Protein AF-A0A950J0E1-F1 (afdb_monomer_lite)

Sequence (352 aa):
MKRAMFCVAAITLMFVVIVTTTNSSTRGPRMWHGCQIGIPERDFYDTDITNAPVERNSRVRIASVVAAMNAQDRLRAPNSVLPSQGFGDDRGLYPINIATSATPYVTVLPSVSWHRRVPSPAPYSGAFYIERGTDAHYFVVQAKTAPACQDFEYYQAAPVARAETPQLTAYAGQVLNTKTLDRVAHDGSPTVVGVNYLPSAITAEELDSASAGVPIRHVLNYVSQSYDMCACFVYPAVPAVVDEYNKGAARNTYALSPHDRQLPQGARLRLHAGYTDRTASVACRVVLDALKHYGMFFRDNGSAYDDSNVINTLNYPNSTRSSSADLRCLHNLRFTDFDVVKFAGPIEAPPS

Radius of gyration: 24.52 Å; chains: 1; bounding box: 119×43×51 Å

Foldseek 3Di:
DDDDDDDDDDDDDDDDPPPPPPPPPPDDFDADPLERQDDPPPDLFQAFCLPFAFDPQQVLQLVLLQVLADPVQCVQQRQALDGSCFCDDVPVAPAAAEAEPPFDWAFEAEPDPVQDDADDTDGDDPPADFDDDQQRKHWYWYCHDGHFIKIKIFGRKDWDPPDPDTYIYGNAMDIAGSHHLPQDLDGGHPKQLSGDQPSAAAEPVNLVVLLVVDADRTAFEAAGAPQFAALKAFPSGHQNHSVNVCVVVVPNPNNPDPNSRHAHAFWFKAFAPPDDDPPARSSQVRVNVCSNTRNYGHIYYDHSPDNHSDRHHHDHPPDPDPPRVNNVCSSVDGSVRIGGGDTPDDIDHHDD

Structure (mmCIF, N/CA/C/O backbone):
data_AF-A0A950J0E1-F1
#
_entry.id   AF-A0A950J0E1-F1
#
loop_
_atom_site.group_PDB
_atom_site.id
_atom_site.type_symbol
_atom_site.label_atom_id
_atom_site.label_alt_id
_atom_site.label_comp_id
_atom_site.label_asym_id
_atom_site.label_entity_id
_atom_site.label_seq_id
_atom_site.pdbx_PDB_ins_code
_atom_site.Cartn_x
_atom_site.Cartn_y
_atom_site.Cartn_z
_atom_site.occupancy
_atom_site.B_iso_or_equiv
_atom_site.auth_seq_id
_atom_site.auth_comp_id
_atom_site.auth_asym_id
_atom_site.auth_atom_id
_atom_site.pdbx_PDB_model_num
ATOM 1 N N . MET A 1 1 ? -92.542 -15.719 16.671 1.00 41.12 1 MET A N 1
ATOM 2 C CA . MET A 1 1 ? -91.338 -15.930 15.837 1.00 41.12 1 MET A CA 1
ATOM 3 C C . MET A 1 1 ? -90.918 -14.596 15.224 1.00 41.12 1 MET A C 1
ATOM 5 O O . MET A 1 1 ? -91.563 -14.144 14.291 1.00 41.12 1 MET A O 1
ATOM 9 N N . LYS A 1 2 ? -89.903 -13.922 15.775 1.00 37.81 2 LYS A N 1
ATOM 10 C CA . LYS A 1 2 ? -89.277 -12.727 15.179 1.00 37.81 2 LYS A CA 1
ATOM 11 C C . LYS A 1 2 ? -87.772 -12.991 15.149 1.00 37.81 2 LYS A C 1
ATOM 13 O O . LYS A 1 2 ? -87.180 -13.177 16.206 1.00 37.81 2 LYS A O 1
ATOM 18 N N . ARG A 1 3 ? -87.187 -13.111 13.955 1.00 45.97 3 ARG A N 1
ATOM 19 C CA . ARG A 1 3 ? -85.740 -13.287 13.767 1.00 45.97 3 ARG A CA 1
ATOM 20 C C . ARG A 1 3 ? -85.119 -11.913 13.532 1.00 45.97 3 ARG A C 1
ATOM 22 O O . ARG A 1 3 ? -85.521 -11.217 12.607 1.00 45.97 3 ARG A O 1
ATOM 29 N N . ALA A 1 4 ? -84.178 -11.538 14.392 1.00 44.97 4 ALA A N 1
ATOM 30 C CA . ALA A 1 4 ? -83.311 -10.385 14.202 1.00 44.97 4 ALA A CA 1
ATOM 31 C C . ALA A 1 4 ? -82.208 -10.752 13.198 1.00 44.97 4 ALA A C 1
ATOM 33 O O . ALA A 1 4 ? -81.582 -11.805 13.316 1.00 44.97 4 ALA A O 1
ATOM 34 N N . MET A 1 5 ? -82.013 -9.898 12.199 1.00 53.56 5 MET A N 1
ATOM 35 C CA . MET A 1 5 ? -81.023 -10.047 11.138 1.00 53.56 5 MET A CA 1
ATOM 36 C C . MET A 1 5 ? -79.815 -9.179 11.506 1.00 53.56 5 MET A C 1
ATOM 38 O O . MET A 1 5 ? -79.921 -7.957 11.539 1.00 53.56 5 MET A O 1
ATOM 42 N N . PHE A 1 6 ? -78.692 -9.812 11.847 1.00 46.50 6 PHE A N 1
ATOM 43 C CA . PHE A 1 6 ? -77.413 -9.136 12.071 1.00 46.50 6 PHE A CA 1
ATOM 44 C C . PHE A 1 6 ? -76.676 -9.004 10.731 1.00 46.50 6 PHE A C 1
ATOM 46 O O . PHE A 1 6 ? -76.316 -10.010 10.124 1.00 46.50 6 PHE A O 1
ATOM 53 N N . CYS A 1 7 ? -76.439 -7.770 10.282 1.00 47.75 7 CYS A N 1
ATOM 54 C CA . CYS A 1 7 ? -75.479 -7.468 9.220 1.00 47.75 7 CYS A CA 1
ATOM 55 C C . CYS A 1 7 ? -74.076 -7.372 9.829 1.00 47.75 7 CYS A C 1
ATOM 57 O O . CYS A 1 7 ? -73.820 -6.496 10.653 1.00 47.75 7 CYS A O 1
ATOM 59 N N . VAL A 1 8 ? -73.164 -8.248 9.408 1.00 46.91 8 VAL A N 1
ATOM 60 C CA . VAL A 1 8 ? -71.728 -8.138 9.695 1.00 46.91 8 VAL A CA 1
ATOM 61 C C . VAL A 1 8 ? -71.069 -7.476 8.489 1.00 46.91 8 VAL A C 1
ATOM 63 O O . VAL A 1 8 ? -71.043 -8.049 7.402 1.00 46.91 8 VAL A O 1
ATOM 66 N N . ALA A 1 9 ? -70.562 -6.257 8.666 1.00 48.84 9 ALA A N 1
ATOM 67 C CA . ALA A 1 9 ? -69.741 -5.584 7.668 1.00 48.84 9 ALA A CA 1
ATOM 68 C C . ALA A 1 9 ? -68.312 -6.147 7.730 1.00 48.84 9 ALA A C 1
ATOM 70 O O . ALA A 1 9 ? -67.637 -6.035 8.753 1.00 48.84 9 ALA A O 1
ATOM 71 N N . ALA A 1 10 ? -67.858 -6.770 6.643 1.00 48.97 10 ALA A N 1
ATOM 72 C CA . ALA A 1 10 ? -66.484 -7.233 6.498 1.00 48.97 10 ALA A CA 1
ATOM 73 C C . ALA A 1 10 ? -65.577 -6.045 6.138 1.00 48.97 10 ALA A C 1
ATOM 75 O O . ALA A 1 10 ? -65.695 -5.472 5.057 1.00 48.97 10 ALA A O 1
ATOM 76 N N . ILE A 1 11 ? -64.674 -5.671 7.046 1.00 52.50 11 ILE A N 1
ATOM 77 C CA . ILE A 1 11 ? -63.614 -4.691 6.785 1.00 52.50 11 ILE A CA 1
ATOM 78 C C . ILE A 1 11 ? -62.424 -5.450 6.194 1.00 52.50 11 ILE A C 1
ATOM 80 O O . ILE A 1 11 ? -61.760 -6.221 6.886 1.00 52.50 11 ILE A O 1
ATOM 84 N N . THR A 1 12 ? -62.163 -5.258 4.903 1.00 53.25 12 THR A N 1
ATOM 85 C CA . THR A 1 12 ? -60.988 -5.813 4.222 1.00 53.25 12 THR A CA 1
ATOM 86 C C . THR A 1 12 ? -59.789 -4.896 4.467 1.00 53.25 12 THR A C 1
ATOM 88 O O . THR A 1 12 ? -59.727 -3.787 3.941 1.00 53.25 12 THR A O 1
ATOM 91 N N . LEU A 1 13 ? -58.838 -5.342 5.290 1.00 50.06 13 LEU A N 1
ATOM 92 C CA . LEU A 1 13 ? -57.589 -4.628 5.557 1.00 50.06 13 LEU A CA 1
ATOM 93 C C . LEU A 1 13 ? -56.613 -4.870 4.388 1.00 50.06 13 LEU A C 1
ATOM 95 O O . LEU A 1 13 ? -56.068 -5.964 4.248 1.00 50.06 13 LEU A O 1
ATOM 99 N N . MET A 1 14 ? -56.404 -3.872 3.523 1.00 50.34 14 MET A N 1
ATOM 100 C CA . MET A 1 14 ? -55.350 -3.917 2.501 1.00 50.34 14 MET A CA 1
ATOM 101 C C . MET A 1 14 ? -53.988 -3.666 3.159 1.00 50.34 14 MET A C 1
ATOM 103 O O . MET A 1 14 ? -53.680 -2.545 3.561 1.00 50.34 14 MET A O 1
ATOM 107 N N . PHE A 1 15 ? -53.153 -4.701 3.241 1.00 49.38 15 PHE A N 1
ATOM 108 C CA . PHE A 1 15 ? -51.730 -4.541 3.531 1.00 49.38 15 PHE A CA 1
ATOM 109 C C . PHE A 1 15 ? -51.019 -4.028 2.274 1.00 49.38 15 PHE A C 1
ATOM 111 O O . PHE A 1 15 ? -50.851 -4.761 1.301 1.00 49.38 15 PHE A O 1
ATOM 118 N N . VAL A 1 16 ? -50.588 -2.766 2.292 1.00 55.97 16 VAL A N 1
ATOM 119 C CA . VAL A 1 16 ? -49.654 -2.232 1.294 1.00 55.97 16 VAL A CA 1
ATOM 120 C C . VAL A 1 16 ? -48.262 -2.753 1.646 1.00 55.97 16 VAL A C 1
ATOM 122 O O . VAL A 1 16 ? -47.605 -2.247 2.553 1.00 55.97 16 VAL A O 1
ATOM 125 N N . VAL A 1 17 ? -47.819 -3.798 0.949 1.00 54.31 17 VAL A N 1
ATOM 126 C CA . VAL A 1 17 ? -46.432 -4.266 1.016 1.00 54.31 17 VAL A CA 1
ATOM 127 C C . VAL A 1 17 ? -45.589 -3.298 0.192 1.00 54.31 17 VAL A C 1
ATOM 129 O O . VAL A 1 17 ? -45.552 -3.371 -1.034 1.00 54.31 17 VAL A O 1
ATOM 132 N N . ILE A 1 18 ? -44.930 -2.358 0.868 1.00 54.84 18 ILE A N 1
ATOM 133 C CA . ILE A 1 18 ? -43.891 -1.531 0.255 1.00 54.84 18 ILE A CA 1
ATOM 134 C C . ILE A 1 18 ? -42.680 -2.440 0.049 1.00 54.84 18 ILE A C 1
ATOM 136 O O . ILE A 1 18 ? -41.893 -2.669 0.966 1.00 54.84 18 ILE A O 1
ATOM 140 N N . VAL A 1 19 ? -42.549 -2.998 -1.154 1.00 48.84 19 VAL A N 1
ATOM 141 C CA . VAL A 1 19 ? -41.306 -3.636 -1.590 1.00 48.84 19 VAL A CA 1
ATOM 142 C C . VAL A 1 19 ? -40.301 -2.513 -1.817 1.00 48.84 19 VAL A C 1
ATOM 144 O O . VAL A 1 19 ? -40.309 -1.855 -2.856 1.00 48.84 19 VAL A O 1
ATOM 147 N N . THR A 1 20 ? -39.454 -2.247 -0.826 1.00 45.25 20 THR A N 1
ATOM 148 C CA . THR A 1 20 ? -38.259 -1.434 -1.028 1.00 45.25 20 THR A CA 1
ATOM 149 C C . THR A 1 20 ? -37.320 -2.223 -1.932 1.00 45.25 20 THR A C 1
ATOM 151 O O . THR A 1 20 ? -36.595 -3.112 -1.494 1.00 45.25 20 THR A O 1
ATOM 154 N N . THR A 1 21 ? -37.342 -1.925 -3.230 1.00 39.72 21 THR A N 1
ATOM 155 C CA . THR A 1 21 ? -36.284 -2.355 -4.141 1.00 39.72 21 THR A CA 1
ATOM 156 C C . THR A 1 21 ? -35.001 -1.672 -3.685 1.00 39.72 21 THR A C 1
ATOM 158 O O . THR A 1 21 ? -34.771 -0.496 -3.977 1.00 39.72 21 THR A O 1
ATOM 161 N N . THR A 1 22 ? -34.173 -2.374 -2.914 1.00 40.03 22 THR A N 1
ATOM 162 C CA . THR A 1 22 ? -32.784 -1.976 -2.728 1.00 40.03 22 THR A CA 1
ATOM 163 C C . THR A 1 22 ? -32.140 -2.064 -4.103 1.00 40.03 22 THR A C 1
ATOM 165 O O . THR A 1 22 ? -31.845 -3.147 -4.604 1.00 40.03 22 THR A O 1
ATOM 168 N N . ASN A 1 23 ? -31.971 -0.916 -4.760 1.00 37.44 23 ASN A N 1
ATOM 169 C CA . ASN A 1 23 ? -31.072 -0.822 -5.897 1.00 37.44 23 ASN A CA 1
ATOM 170 C C . ASN A 1 23 ? -29.686 -1.205 -5.376 1.00 37.44 23 ASN A C 1
ATOM 172 O O . ASN A 1 23 ? -28.970 -0.386 -4.800 1.00 37.44 23 ASN A O 1
ATOM 176 N N . SER A 1 24 ? -29.330 -2.478 -5.541 1.00 42.59 24 SER A N 1
ATOM 177 C CA . SER A 1 24 ? -27.948 -2.916 -5.575 1.00 42.59 24 SER A CA 1
ATOM 178 C C . SER A 1 24 ? -27.328 -2.173 -6.750 1.00 42.59 24 SER A C 1
ATOM 180 O O . SER A 1 24 ? -27.451 -2.577 -7.902 1.00 42.59 24 SER A O 1
ATOM 182 N N . SER A 1 25 ? -26.763 -1.001 -6.463 1.00 47.16 25 SER A N 1
ATOM 183 C CA . SER A 1 25 ? -25.817 -0.353 -7.355 1.00 47.16 25 SER A CA 1
ATOM 184 C C . SER A 1 25 ? -24.719 -1.379 -7.596 1.00 47.16 25 SER A C 1
ATOM 186 O O . SER A 1 25 ? -23.919 -1.661 -6.702 1.00 47.16 25 SER A O 1
ATOM 188 N N . THR A 1 26 ? -24.753 -2.025 -8.759 1.00 53.19 26 THR A N 1
ATOM 189 C CA . THR A 1 26 ? -23.692 -2.929 -9.182 1.00 53.19 26 THR A CA 1
ATOM 190 C C . THR A 1 26 ? -22.424 -2.100 -9.258 1.00 53.19 26 THR A C 1
ATOM 192 O O . THR A 1 26 ? -22.321 -1.174 -10.066 1.00 53.19 26 THR A O 1
ATOM 195 N N . ARG A 1 27 ? -21.496 -2.402 -8.352 1.00 69.81 27 ARG A N 1
ATOM 196 C CA . ARG A 1 27 ? -20.209 -1.736 -8.214 1.00 69.81 27 ARG A CA 1
ATOM 197 C C . ARG A 1 27 ? -19.479 -1.783 -9.554 1.00 69.81 27 ARG A C 1
ATOM 199 O O . ARG A 1 27 ? -19.131 -2.856 -10.039 1.00 69.81 27 ARG A O 1
ATOM 206 N N . GLY A 1 28 ? -19.255 -0.619 -10.157 1.00 68.44 28 GLY A N 1
ATOM 207 C CA . GLY A 1 28 ? -18.336 -0.518 -11.285 1.00 68.44 28 GLY A CA 1
ATOM 208 C C . GLY A 1 28 ? -16.918 -0.890 -10.832 1.00 68.44 28 GLY A C 1
ATOM 209 O O . GLY A 1 28 ? -16.558 -0.598 -9.687 1.00 68.44 28 GLY A O 1
ATOM 210 N N . PRO A 1 29 ? -16.106 -1.540 -11.683 1.00 76.38 29 PRO A N 1
ATOM 211 C CA . PRO A 1 29 ? -14.717 -1.818 -11.347 1.00 76.38 29 PRO A CA 1
ATOM 212 C C . PRO A 1 29 ? -13.958 -0.512 -11.091 1.00 76.38 29 PRO A C 1
ATOM 214 O O . PRO A 1 29 ? -14.163 0.479 -11.791 1.00 76.38 29 PRO A O 1
ATOM 217 N N . ARG A 1 30 ? -13.058 -0.516 -10.104 1.00 83.62 30 ARG A N 1
ATOM 218 C CA . ARG A 1 30 ? -12.102 0.579 -9.907 1.00 83.62 30 ARG A CA 1
ATOM 219 C C . ARG A 1 30 ? -11.157 0.602 -11.109 1.00 83.62 30 ARG A C 1
ATOM 221 O O . ARG A 1 30 ? -10.590 -0.428 -11.475 1.00 83.62 30 ARG A O 1
ATOM 228 N N . MET A 1 31 ? -11.031 1.769 -11.732 1.00 82.94 31 MET A N 1
ATOM 229 C CA . MET A 1 31 ? -10.232 1.977 -12.936 1.00 82.94 31 MET A CA 1
ATOM 230 C C . MET A 1 31 ? -9.126 2.988 -12.663 1.00 82.94 31 MET A C 1
ATOM 232 O O . MET A 1 31 ? -9.343 3.977 -11.970 1.00 82.94 31 MET A O 1
ATOM 236 N N . TRP A 1 32 ? -7.970 2.773 -13.275 1.00 81.19 32 TRP A N 1
ATOM 237 C CA . TRP A 1 32 ? -6.830 3.680 -13.225 1.00 81.19 32 TRP A CA 1
ATOM 238 C C . TRP A 1 32 ? -6.075 3.582 -14.542 1.00 81.19 32 TRP A C 1
ATOM 240 O O . TRP A 1 32 ? -5.644 2.499 -14.932 1.00 81.19 32 TRP A O 1
ATOM 250 N N . HIS A 1 33 ? -6.005 4.685 -15.287 1.00 80.25 33 HIS A N 1
ATOM 251 C CA . HIS A 1 33 ? -5.414 4.725 -16.632 1.00 80.25 33 HIS A CA 1
ATOM 252 C C . HIS A 1 33 ? -5.875 3.592 -17.578 1.00 80.25 33 HIS A C 1
ATOM 254 O O . HIS A 1 33 ? -5.098 3.043 -18.355 1.00 80.25 33 HIS A O 1
ATOM 260 N N . GLY A 1 34 ? -7.160 3.226 -17.518 1.00 81.62 34 GLY A N 1
ATOM 261 C CA . GLY A 1 34 ? -7.738 2.152 -18.339 1.00 81.62 34 GLY A CA 1
ATOM 262 C C . GLY A 1 34 ? -7.483 0.734 -17.812 1.00 81.62 34 GLY A C 1
ATOM 263 O O . GLY A 1 34 ? -8.091 -0.213 -18.308 1.00 81.62 34 GLY A O 1
ATOM 264 N N . CYS A 1 35 ? -6.665 0.582 -16.772 1.00 85.81 35 CYS A N 1
ATOM 265 C CA . CYS A 1 35 ? -6.501 -0.657 -16.028 1.00 85.81 35 CYS A CA 1
ATOM 266 C C . CYS A 1 35 ? -7.611 -0.794 -14.995 1.00 85.81 35 CYS A C 1
ATOM 268 O O . CYS A 1 35 ? -7.808 0.090 -14.165 1.00 85.81 35 CYS A O 1
ATOM 270 N N . GLN A 1 36 ? -8.316 -1.918 -15.010 1.00 87.44 36 GLN A N 1
ATOM 271 C CA . GLN A 1 36 ? -9.109 -2.318 -13.863 1.00 87.44 36 GLN A CA 1
ATOM 272 C C . GLN A 1 36 ? -8.138 -2.687 -12.744 1.00 87.44 36 GLN A C 1
ATOM 274 O O . GLN A 1 36 ? -7.364 -3.636 -12.883 1.00 87.44 36 GLN A O 1
ATOM 279 N N . ILE A 1 37 ? -8.190 -1.935 -11.651 1.00 81.50 37 ILE A N 1
ATOM 280 C CA . ILE A 1 37 ? -7.493 -2.251 -10.410 1.00 81.50 37 ILE A CA 1
ATOM 281 C C . ILE A 1 37 ? -8.549 -2.765 -9.454 1.00 81.50 37 ILE A C 1
ATOM 283 O O . ILE A 1 37 ? -9.224 -2.005 -8.769 1.00 81.50 37 ILE A O 1
ATOM 287 N N . GLY A 1 38 ? -8.761 -4.068 -9.476 1.00 69.19 38 GLY A N 1
ATOM 288 C CA . GLY A 1 38 ? -9.786 -4.706 -8.678 1.00 69.19 38 GLY A CA 1
ATOM 289 C C . GLY A 1 38 ? -9.148 -5.621 -7.665 1.00 69.19 38 GLY A C 1
ATOM 290 O O . GLY A 1 38 ? -8.467 -6.566 -8.037 1.00 69.19 38 GLY A O 1
ATOM 291 N N . ILE A 1 39 ? -9.455 -5.390 -6.397 1.00 69.25 39 ILE A N 1
ATOM 292 C CA . ILE A 1 39 ? -9.518 -6.495 -5.455 1.00 69.25 39 ILE A CA 1
ATOM 293 C C . ILE A 1 39 ? -10.777 -7.288 -5.821 1.00 69.25 39 ILE A C 1
ATOM 295 O O . ILE A 1 39 ? -11.848 -6.675 -5.900 1.00 69.25 39 ILE A O 1
ATOM 299 N N . PRO A 1 40 ? -10.679 -8.601 -6.103 1.00 68.94 40 PRO A N 1
ATOM 300 C CA . PRO A 1 40 ? -11.855 -9.416 -6.371 1.00 68.94 40 PRO A CA 1
ATOM 301 C C . PRO A 1 40 ? -12.888 -9.250 -5.251 1.00 68.94 40 PRO A C 1
ATOM 303 O O . PRO A 1 40 ? -12.529 -9.192 -4.075 1.00 68.94 40 PRO A O 1
ATOM 306 N N . GLU A 1 41 ? -14.172 -9.157 -5.603 1.00 67.25 41 GLU A N 1
ATOM 307 C CA . GLU A 1 41 ? -15.218 -9.013 -4.589 1.00 67.25 41 GLU A CA 1
ATOM 308 C C . GLU A 1 41 ? -15.117 -10.139 -3.557 1.00 67.25 41 GLU A C 1
ATOM 310 O O . GLU A 1 41 ? -14.961 -11.309 -3.915 1.00 67.25 41 GLU A O 1
ATOM 315 N N . ARG A 1 42 ? -15.257 -9.784 -2.273 1.00 68.12 42 ARG A N 1
ATOM 316 C CA . ARG A 1 42 ? -15.148 -10.714 -1.128 1.00 68.12 42 ARG A CA 1
ATOM 317 C C . ARG A 1 42 ? -13.757 -11.305 -0.908 1.00 68.12 42 ARG A C 1
ATOM 319 O O . ARG A 1 42 ? -13.615 -12.224 -0.103 1.00 68.12 42 ARG A O 1
ATOM 326 N N . ASP A 1 43 ? -12.737 -10.781 -1.573 1.00 77.62 43 ASP A N 1
ATOM 327 C CA . ASP A 1 43 ? -11.367 -11.031 -1.160 1.00 77.62 43 ASP A CA 1
ATOM 328 C C . ASP A 1 43 ? -11.069 -10.290 0.163 1.00 77.62 43 ASP A C 1
ATOM 330 O O . ASP A 1 43 ? -11.760 -9.340 0.552 1.00 77.62 43 ASP A O 1
ATOM 334 N N . PHE A 1 44 ? -10.028 -10.717 0.876 1.00 80.88 44 PHE A N 1
ATOM 335 C CA . PHE A 1 44 ? -9.544 -10.119 2.117 1.00 80.88 44 PHE A CA 1
ATOM 336 C C . PHE A 1 44 ? -9.475 -8.594 2.027 1.00 80.88 44 PHE A C 1
ATOM 338 O O . PHE A 1 44 ? -9.985 -7.904 2.910 1.00 80.88 44 PHE A O 1
ATOM 345 N N . TYR A 1 45 ? -8.909 -8.062 0.942 1.00 81.44 45 TYR A N 1
ATOM 346 C CA . TYR A 1 45 ? -8.676 -6.628 0.782 1.00 81.44 45 TYR A CA 1
ATOM 347 C C . TYR A 1 45 ? -9.959 -5.808 0.513 1.00 81.44 45 TYR A C 1
ATOM 349 O O . TYR A 1 45 ? -9.922 -4.585 0.610 1.00 81.44 45 TYR A O 1
ATOM 357 N N . ASP A 1 46 ? -11.095 -6.457 0.236 1.00 84.31 46 ASP A N 1
ATOM 358 C CA . ASP A 1 46 ? -12.413 -5.835 -0.006 1.00 84.31 46 ASP A CA 1
ATOM 359 C C . ASP A 1 46 ? -13.457 -6.241 1.054 1.00 84.31 46 ASP A C 1
ATOM 361 O O . ASP A 1 46 ? -14.633 -5.891 0.996 1.00 84.31 46 ASP A O 1
ATOM 365 N N . THR A 1 47 ? -13.043 -7.008 2.061 1.00 88.62 47 THR A N 1
ATOM 366 C CA . THR A 1 47 ? -13.951 -7.462 3.115 1.00 88.62 47 THR A CA 1
ATOM 367 C C . THR A 1 47 ? -14.271 -6.313 4.068 1.00 88.62 47 THR A C 1
ATOM 369 O O . THR A 1 47 ? -13.351 -5.724 4.638 1.00 88.62 47 THR A O 1
ATOM 372 N N . ASP A 1 48 ? -15.558 -6.026 4.282 1.00 91.56 48 ASP A N 1
ATOM 373 C CA . ASP A 1 48 ? -16.009 -5.108 5.330 1.00 91.56 48 ASP A CA 1
ATOM 374 C C . ASP A 1 48 ? -15.766 -5.734 6.721 1.00 91.56 48 ASP A C 1
ATOM 376 O O . ASP A 1 48 ? -16.242 -6.828 7.034 1.00 91.56 48 ASP A O 1
ATOM 380 N N . ILE A 1 49 ? -15.002 -5.036 7.558 1.00 93.75 49 ILE A N 1
ATOM 381 C CA . ILE A 1 49 ? -14.581 -5.419 8.907 1.00 93.75 49 ILE A CA 1
ATOM 382 C C . ILE A 1 49 ? -15.255 -4.596 10.011 1.00 93.75 49 ILE A C 1
ATOM 384 O O . ILE A 1 49 ? -14.869 -4.712 11.179 1.00 93.75 49 ILE A O 1
ATOM 388 N N . THR A 1 50 ? -16.282 -3.803 9.696 1.00 94.88 50 THR A N 1
ATOM 389 C CA . THR A 1 50 ? -17.025 -2.975 10.667 1.00 94.88 50 THR A CA 1
ATOM 390 C C . THR A 1 50 ? -17.467 -3.796 11.876 1.00 94.88 50 THR A C 1
ATOM 392 O O . THR A 1 50 ? -17.302 -3.371 13.016 1.00 94.88 50 THR A O 1
ATOM 395 N N . ASN A 1 51 ? -17.934 -5.024 11.633 1.00 93.81 51 ASN A N 1
ATOM 396 C CA . ASN A 1 51 ? -18.414 -5.941 12.669 1.00 93.81 51 ASN A CA 1
ATOM 397 C C . ASN A 1 51 ? -17.417 -7.056 13.014 1.00 93.81 51 ASN A C 1
ATOM 399 O O . ASN A 1 51 ? -17.760 -7.983 13.749 1.00 93.81 51 ASN A O 1
ATOM 403 N N . ALA A 1 52 ? -16.188 -6.999 12.492 1.00 93.38 52 ALA A N 1
ATOM 404 C CA . ALA A 1 52 ? -15.174 -7.987 12.830 1.00 93.38 52 ALA A CA 1
ATOM 405 C C . ALA A 1 52 ? -14.859 -7.925 14.340 1.00 93.38 52 ALA A C 1
ATOM 407 O O . ALA A 1 52 ? -14.768 -6.829 14.910 1.00 93.38 52 ALA A O 1
ATOM 408 N N . PRO A 1 53 ? -14.688 -9.076 15.013 1.00 96.00 53 PRO A N 1
ATOM 409 C CA . PRO A 1 53 ? -14.315 -9.089 16.418 1.00 96.00 53 PRO A CA 1
ATOM 410 C C . PRO A 1 53 ? -12.931 -8.461 16.610 1.00 96.00 53 PRO A C 1
ATOM 412 O O . PRO A 1 53 ? -12.040 -8.633 15.780 1.00 96.00 53 PRO A O 1
ATOM 415 N N . VAL A 1 54 ? -12.749 -7.749 17.719 1.00 95.88 54 VAL A N 1
ATOM 416 C CA . VAL A 1 54 ? -11.449 -7.188 18.108 1.00 95.88 54 VAL A CA 1
ATOM 417 C C . VAL A 1 54 ? -10.530 -8.317 18.581 1.00 95.88 54 VAL A C 1
ATOM 419 O O . VAL A 1 54 ? -10.969 -9.253 19.253 1.00 95.88 54 VAL A O 1
ATOM 422 N N . GLU A 1 55 ? -9.255 -8.249 18.210 1.00 94.50 55 GLU A N 1
ATOM 423 C CA . GLU A 1 55 ? -8.224 -9.176 18.675 1.00 94.50 55 GLU A CA 1
ATOM 424 C C . GLU A 1 55 ? -8.016 -9.012 20.190 1.00 94.50 55 GLU A C 1
ATOM 426 O O . GLU A 1 55 ? -7.996 -7.894 20.709 1.00 94.50 55 GLU A O 1
ATOM 431 N N . ARG A 1 56 ? -7.849 -10.121 20.921 1.00 93.06 56 ARG A N 1
ATOM 432 C CA . ARG A 1 56 ? -7.759 -10.128 22.392 1.00 93.06 56 ARG A CA 1
ATOM 433 C C . ARG A 1 56 ? -6.643 -9.214 22.904 1.00 93.06 56 ARG A C 1
ATOM 435 O O . ARG A 1 56 ? -6.844 -8.532 23.907 1.00 93.06 56 ARG A O 1
ATOM 442 N N . ASN A 1 57 ? -5.507 -9.179 22.211 1.00 91.38 57 ASN A N 1
ATOM 443 C CA . ASN A 1 57 ? -4.346 -8.371 22.575 1.00 91.38 57 ASN A CA 1
ATOM 444 C C . ASN A 1 57 ? -4.239 -7.073 21.757 1.00 91.38 57 ASN A C 1
ATOM 446 O O . ASN A 1 57 ? -3.183 -6.443 21.778 1.00 91.38 57 ASN A O 1
ATOM 450 N N . SER A 1 58 ? -5.318 -6.623 21.099 1.00 93.12 58 SER A N 1
ATOM 451 C CA . SER A 1 58 ? -5.344 -5.407 20.266 1.00 93.12 58 SER A CA 1
ATOM 452 C C . SER A 1 58 ? -4.633 -4.219 20.928 1.00 93.12 58 SER A C 1
ATOM 454 O O . SER A 1 58 ? -3.679 -3.679 20.373 1.00 93.12 58 SER A O 1
ATOM 456 N N . ARG A 1 59 ? -4.999 -3.879 22.173 1.00 92.62 59 ARG A N 1
ATOM 457 C CA . ARG A 1 59 ? -4.384 -2.759 22.913 1.00 92.62 59 ARG A CA 1
ATOM 458 C C . ARG A 1 59 ? -2.886 -2.933 23.152 1.00 92.62 59 ARG A C 1
ATOM 460 O O . ARG A 1 59 ? -2.156 -1.951 23.118 1.00 92.62 59 ARG A O 1
ATOM 467 N N . VAL A 1 60 ? -2.437 -4.159 23.417 1.00 90.06 60 VAL A N 1
ATOM 468 C CA . VAL A 1 60 ? -1.021 -4.455 23.672 1.00 90.06 60 VAL A CA 1
ATOM 469 C C . VAL A 1 60 ? -0.216 -4.324 22.381 1.00 90.06 60 VAL A C 1
ATOM 471 O O . VAL A 1 60 ? 0.831 -3.688 22.399 1.00 90.06 60 VAL A O 1
ATOM 474 N N . ARG A 1 61 ? -0.742 -4.832 21.258 1.00 87.44 61 ARG A N 1
ATOM 475 C CA . ARG A 1 61 ? -0.107 -4.710 19.935 1.00 87.44 61 ARG A CA 1
ATOM 476 C C . ARG A 1 61 ? -0.066 -3.267 19.440 1.00 87.44 61 ARG A C 1
ATOM 478 O O . ARG A 1 61 ? 0.950 -2.820 18.932 1.00 87.44 61 ARG A O 1
ATOM 485 N N . ILE A 1 62 ? -1.136 -2.500 19.647 1.00 88.75 62 ILE A N 1
ATOM 486 C CA . ILE A 1 62 ? -1.136 -1.060 19.349 1.00 88.75 62 ILE A CA 1
ATOM 487 C C . ILE A 1 62 ? -0.111 -0.318 20.215 1.00 88.75 62 ILE A C 1
ATOM 489 O O . ILE A 1 62 ? 0.619 0.538 19.718 1.00 88.75 62 ILE A O 1
ATOM 493 N N . ALA A 1 63 ? -0.020 -0.655 21.504 1.00 85.88 63 ALA A N 1
ATOM 494 C CA . ALA A 1 63 ? 0.969 -0.057 22.392 1.00 85.88 63 ALA A CA 1
ATOM 495 C C . ALA A 1 63 ? 2.408 -0.411 21.992 1.00 85.88 63 ALA A C 1
ATOM 497 O O . ALA A 1 63 ? 3.280 0.441 22.154 1.00 85.88 63 ALA A O 1
ATOM 498 N N . SER A 1 64 ? 2.657 -1.615 21.458 1.00 81.50 64 SER A N 1
ATOM 499 C CA . SER A 1 64 ? 3.976 -1.980 20.933 1.00 81.50 64 SER A CA 1
ATOM 500 C C . SER A 1 64 ? 4.349 -1.058 19.775 1.00 81.50 64 SER A C 1
ATOM 502 O O . SER A 1 64 ? 5.363 -0.373 19.866 1.00 81.50 64 SER A O 1
ATOM 504 N N . VAL A 1 65 ? 3.463 -0.910 18.780 1.00 80.19 65 VAL A N 1
ATOM 505 C CA . VAL A 1 65 ? 3.705 -0.058 17.603 1.00 80.19 65 VAL A CA 1
ATOM 506 C C . VAL A 1 65 ? 4.023 1.376 18.025 1.00 80.19 65 VAL A C 1
ATOM 508 O O . VAL A 1 65 ? 4.993 1.971 17.564 1.00 80.19 65 VAL A O 1
ATOM 511 N N . VAL A 1 66 ? 3.260 1.929 18.970 1.00 79.88 66 VAL A N 1
ATOM 512 C CA . VAL A 1 66 ? 3.524 3.264 19.531 1.00 79.88 66 VAL A CA 1
ATOM 513 C C . VAL A 1 66 ? 4.879 3.326 20.252 1.00 79.88 66 VAL A C 1
ATOM 515 O O . VAL A 1 66 ? 5.628 4.295 20.107 1.00 79.88 66 VAL A O 1
ATOM 518 N N . ALA A 1 67 ? 5.221 2.291 21.018 1.00 77.75 67 ALA A N 1
ATOM 519 C CA . ALA A 1 67 ? 6.501 2.161 21.708 1.00 77.75 67 ALA A CA 1
ATOM 520 C C . ALA A 1 67 ? 7.678 1.820 20.775 1.00 77.75 67 ALA A C 1
ATOM 522 O O . ALA A 1 67 ? 8.824 1.875 21.225 1.00 77.75 67 ALA A O 1
ATOM 523 N N . ALA A 1 68 ? 7.421 1.524 19.504 1.00 73.12 68 ALA A N 1
ATOM 524 C CA . ALA A 1 68 ? 8.415 1.343 18.454 1.00 73.12 68 ALA A CA 1
ATOM 525 C C . ALA A 1 68 ? 8.820 2.652 17.794 1.00 73.12 68 ALA A C 1
ATOM 527 O O . ALA A 1 68 ? 9.966 2.793 17.373 1.00 73.12 68 ALA A O 1
ATOM 528 N N . MET A 1 69 ? 7.872 3.597 17.713 1.00 72.56 69 MET A N 1
ATOM 529 C CA . MET A 1 69 ? 8.052 4.853 16.989 1.00 72.56 69 MET A CA 1
ATOM 530 C C . MET A 1 69 ? 9.350 5.523 17.434 1.00 72.56 69 MET A C 1
ATOM 532 O O . MET A 1 69 ? 9.591 5.655 18.641 1.00 72.56 69 MET A O 1
ATOM 536 N N . ASN A 1 70 ? 10.188 5.936 16.485 1.00 67.00 70 ASN A N 1
ATOM 537 C CA . ASN A 1 70 ? 11.445 6.606 16.798 1.00 67.00 70 ASN A CA 1
ATOM 538 C C . ASN A 1 70 ? 11.197 7.881 17.646 1.00 67.00 70 ASN A C 1
ATOM 540 O O . ASN A 1 70 ? 10.105 8.460 17.667 1.00 67.00 70 ASN A O 1
ATOM 544 N N . ALA A 1 71 ? 12.219 8.334 18.376 1.00 65.12 71 ALA A N 1
ATOM 545 C CA . ALA A 1 71 ? 12.080 9.480 19.276 1.00 65.12 71 ALA A CA 1
ATOM 546 C C . ALA A 1 71 ? 11.672 10.777 18.548 1.00 65.12 71 ALA A C 1
ATOM 548 O O . ALA A 1 71 ? 10.985 11.609 19.137 1.00 65.12 71 ALA A O 1
ATOM 549 N N . GLN A 1 72 ? 12.056 10.952 17.280 1.00 62.44 72 GLN A N 1
ATOM 550 C CA . GLN A 1 72 ? 11.703 12.139 16.498 1.00 62.44 72 GLN A CA 1
ATOM 551 C C . GLN A 1 72 ? 10.215 12.153 16.127 1.00 62.44 72 GLN A C 1
ATOM 553 O O . GLN A 1 72 ? 9.563 13.183 16.299 1.00 62.44 72 GLN A O 1
ATOM 558 N N . ASP A 1 73 ? 9.653 11.019 15.715 1.00 63.78 73 ASP A N 1
ATOM 559 C CA . ASP A 1 73 ? 8.229 10.870 15.426 1.00 63.78 73 ASP A CA 1
ATOM 560 C C . ASP A 1 73 ? 7.389 11.021 16.688 1.00 63.78 73 ASP A C 1
ATOM 562 O O . ASP A 1 73 ? 6.369 11.708 16.663 1.00 63.78 73 ASP A O 1
ATOM 566 N N . ARG A 1 74 ? 7.854 10.497 17.830 1.00 63.97 74 ARG A N 1
ATOM 567 C CA . ARG A 1 74 ? 7.182 10.740 19.119 1.00 63.97 74 ARG A CA 1
ATOM 568 C C . ARG A 1 74 ? 7.151 12.213 19.508 1.00 63.97 74 ARG A C 1
ATOM 570 O O . ARG A 1 74 ? 6.182 12.647 20.120 1.00 63.97 74 ARG A O 1
ATOM 577 N N . LEU A 1 75 ? 8.199 12.971 19.190 1.00 59.28 75 LEU A N 1
ATOM 578 C CA . LEU A 1 75 ? 8.275 14.395 19.522 1.00 59.28 75 LEU A CA 1
ATOM 579 C C . LEU A 1 75 ? 7.448 15.262 18.571 1.00 59.28 75 LEU A C 1
ATOM 581 O O . LEU A 1 75 ? 6.837 16.234 19.010 1.00 59.28 75 LEU A O 1
ATOM 585 N N . ARG A 1 76 ? 7.437 14.937 17.275 1.00 61.38 76 ARG A N 1
ATOM 586 C CA . ARG A 1 76 ? 6.805 15.774 16.247 1.00 61.38 76 ARG A CA 1
ATOM 587 C C . ARG A 1 76 ? 5.345 15.406 15.969 1.00 61.38 76 ARG A C 1
ATOM 589 O O . ARG A 1 76 ? 4.553 16.288 15.656 1.00 61.38 76 ARG A O 1
ATOM 596 N N . ALA A 1 77 ? 4.987 14.129 16.078 1.00 61.03 77 ALA A N 1
ATOM 597 C CA . ALA A 1 77 ? 3.642 13.619 15.824 1.00 61.03 77 ALA A CA 1
ATOM 598 C C . ALA A 1 77 ? 3.341 12.418 16.750 1.00 61.03 77 ALA A C 1
ATOM 600 O O . ALA A 1 77 ? 3.243 11.279 16.285 1.00 61.03 77 ALA A O 1
ATOM 601 N N . PRO A 1 78 ? 3.214 12.646 18.075 1.00 58.81 78 PRO A N 1
ATOM 602 C CA . PRO A 1 78 ? 3.083 11.572 19.057 1.00 58.81 78 PRO A CA 1
ATOM 603 C C . PRO A 1 78 ? 1.921 10.639 18.718 1.00 58.81 78 PRO A C 1
ATOM 605 O O . PRO A 1 78 ? 0.778 11.077 18.585 1.00 58.81 78 PRO A O 1
ATOM 608 N N . ASN A 1 79 ? 2.230 9.344 18.610 1.00 63.66 79 ASN A N 1
ATOM 609 C CA . ASN A 1 79 ? 1.301 8.249 18.314 1.00 63.66 79 ASN A CA 1
ATOM 610 C C . ASN A 1 79 ? 0.595 8.362 16.957 1.00 63.66 79 ASN A C 1
ATOM 612 O O . ASN A 1 79 ? -0.406 7.678 16.749 1.00 63.66 79 ASN A O 1
ATOM 616 N N . SER A 1 80 ? 1.062 9.236 16.066 1.00 67.50 80 SER A N 1
ATOM 617 C CA . SER A 1 80 ? 0.460 9.449 14.756 1.00 67.50 80 SER A CA 1
ATOM 618 C C . SER A 1 80 ? 0.565 8.205 13.881 1.00 67.50 80 SER A C 1
ATOM 620 O O . SER A 1 80 ? 1.610 7.562 13.831 1.00 67.50 80 SER A O 1
ATOM 622 N N . VAL A 1 81 ? -0.518 7.894 13.166 1.00 63.31 81 VAL A N 1
ATOM 623 C CA . VAL A 1 81 ? -0.512 6.859 12.113 1.00 63.31 81 VAL A CA 1
ATOM 624 C C . VAL A 1 81 ? 0.211 7.343 10.860 1.00 63.31 81 VAL A C 1
ATOM 626 O O . VAL A 1 81 ? 0.425 6.537 9.973 1.00 63.31 81 VAL A O 1
ATOM 629 N N . LEU A 1 82 ? 0.579 8.628 10.802 1.00 66.12 82 LEU A N 1
ATOM 630 C CA . LEU A 1 82 ? 1.390 9.257 9.758 1.00 66.12 82 LEU A CA 1
ATOM 631 C C . LEU A 1 82 ? 2.737 9.744 10.295 1.00 66.12 82 LEU A C 1
ATOM 633 O O . LEU A 1 82 ? 2.744 10.272 11.417 1.00 66.12 82 LEU A O 1
ATOM 637 N N . PRO A 1 83 ? 3.842 9.690 9.526 1.00 53.88 83 PRO A N 1
ATOM 638 C CA . PRO A 1 83 ? 5.086 10.316 9.932 1.00 53.88 83 PRO A CA 1
ATOM 639 C C . PRO A 1 83 ? 4.889 11.818 10.118 1.00 53.88 83 PRO A C 1
ATOM 641 O O . PRO A 1 83 ? 4.047 12.479 9.498 1.00 53.88 83 PRO A O 1
ATOM 644 N N . SER A 1 84 ? 5.731 12.376 10.977 1.00 43.09 84 SER A N 1
ATOM 645 C CA . SER A 1 84 ? 5.757 13.810 11.251 1.00 43.09 84 SER A CA 1
ATOM 646 C C . SER A 1 84 ? 6.172 14.685 10.063 1.00 43.09 84 SER A C 1
ATOM 648 O O . SER A 1 84 ? 5.961 15.895 10.095 1.00 43.09 84 SER A O 1
ATOM 650 N N . GLN A 1 85 ? 6.761 14.076 9.032 1.00 42.28 85 GLN A N 1
ATOM 651 C CA . GLN A 1 85 ? 7.237 14.730 7.811 1.00 42.28 85 GLN A CA 1
ATOM 652 C C . GLN A 1 85 ? 6.116 15.017 6.796 1.00 42.28 85 GLN A C 1
ATOM 654 O O . GLN A 1 85 ? 6.390 15.649 5.785 1.00 42.28 85 GLN A O 1
ATOM 659 N N . GLY A 1 86 ? 4.861 14.634 7.069 1.00 38.19 86 GLY A N 1
ATOM 660 C CA . GLY A 1 86 ? 3.758 14.874 6.135 1.00 38.19 86 GLY A CA 1
ATOM 661 C C . GLY A 1 86 ? 3.317 13.617 5.387 1.00 38.19 86 GLY A C 1
ATOM 662 O O . GLY A 1 86 ? 4.036 12.622 5.327 1.00 38.19 86 GLY A O 1
ATOM 663 N N . PHE A 1 87 ? 2.124 13.679 4.790 1.00 38.41 87 PHE A N 1
ATOM 664 C CA . PHE A 1 87 ? 1.814 12.925 3.573 1.00 38.41 87 PHE A CA 1
ATOM 665 C C . PHE A 1 87 ? 2.752 13.410 2.477 1.00 38.41 87 PHE A C 1
ATOM 667 O O . PHE A 1 87 ? 2.440 14.356 1.756 1.00 38.41 87 PHE A O 1
ATOM 674 N N . GLY A 1 88 ? 3.942 12.831 2.461 1.00 39.75 88 GLY A N 1
ATOM 675 C CA . GLY A 1 88 ? 5.055 13.464 1.807 1.00 39.75 88 GLY A CA 1
ATOM 676 C C . GLY A 1 88 ? 5.491 14.774 2.439 1.00 39.75 88 GLY A C 1
ATOM 677 O O . GLY A 1 88 ? 4.718 15.693 2.712 1.00 39.75 88 GLY A O 1
ATOM 678 N N . ASP A 1 89 ? 6.807 14.901 2.488 1.00 33.75 89 ASP A N 1
ATOM 679 C CA . ASP A 1 89 ? 7.407 16.099 1.929 1.00 33.75 89 ASP A CA 1
ATOM 680 C C . ASP A 1 89 ? 6.907 16.283 0.473 1.00 33.75 89 ASP A C 1
ATOM 682 O O . ASP A 1 89 ? 5.993 15.611 -0.012 1.00 33.75 89 ASP A O 1
ATOM 686 N N . ASP A 1 90 ? 7.505 17.157 -0.310 1.00 40.06 90 ASP A N 1
ATOM 687 C CA . ASP A 1 90 ? 7.109 17.345 -1.711 1.00 40.06 90 ASP A CA 1
ATOM 688 C C . ASP A 1 90 ? 7.260 16.053 -2.586 1.00 40.06 90 ASP A C 1
ATOM 690 O O . ASP A 1 90 ? 7.124 16.118 -3.810 1.00 40.06 90 ASP A O 1
ATOM 694 N N . ARG A 1 91 ? 7.565 14.884 -1.979 1.00 40.97 91 ARG A N 1
ATOM 695 C CA . ARG A 1 91 ? 7.919 13.581 -2.555 1.00 40.97 91 ARG A CA 1
ATOM 696 C C . ARG A 1 91 ? 7.187 12.351 -1.986 1.00 40.97 91 ARG A C 1
ATOM 698 O O . ARG A 1 91 ? 7.400 11.284 -2.550 1.00 40.97 91 ARG A O 1
ATOM 705 N N . GLY A 1 92 ? 6.348 12.420 -0.943 1.00 42.06 92 GLY A N 1
ATOM 706 C CA . GLY A 1 92 ? 5.731 11.210 -0.324 1.00 42.06 92 GLY A CA 1
ATOM 707 C C . GLY A 1 92 ? 4.555 10.608 -1.082 1.00 42.06 92 GLY A C 1
ATOM 708 O O . GLY A 1 92 ? 3.488 10.327 -0.536 1.00 42.06 92 GLY A O 1
ATOM 709 N N . LEU A 1 93 ? 4.768 10.437 -2.374 1.00 55.31 93 LEU A N 1
ATOM 710 C CA . LEU A 1 93 ? 3.881 9.787 -3.302 1.00 55.31 93 LEU A CA 1
ATOM 711 C C . LEU A 1 93 ? 4.758 8.861 -4.126 1.00 55.31 93 LEU A C 1
ATOM 713 O O . LEU A 1 93 ? 5.624 9.344 -4.850 1.00 55.31 93 LEU A O 1
ATOM 717 N N . TYR A 1 94 ? 4.542 7.552 -4.025 1.00 65.19 94 TYR A N 1
ATOM 718 C CA . TYR A 1 94 ? 5.326 6.597 -4.802 1.00 65.19 94 TYR A CA 1
ATOM 719 C C . TYR A 1 94 ? 4.905 6.714 -6.266 1.00 65.19 94 TYR A C 1
ATOM 721 O O . TYR A 1 94 ? 3.747 6.425 -6.596 1.00 65.19 94 TYR A O 1
ATOM 729 N N . PRO A 1 95 ? 5.792 7.182 -7.158 1.00 72.12 95 PRO A N 1
ATOM 730 C CA . PRO A 1 95 ? 5.433 7.324 -8.552 1.00 72.12 95 PRO A CA 1
ATOM 731 C C . PRO A 1 95 ? 5.360 5.932 -9.176 1.00 72.12 95 PRO A C 1
ATOM 733 O O . PRO A 1 95 ? 6.329 5.172 -9.183 1.00 72.12 95 PRO A O 1
ATOM 736 N N . ILE A 1 96 ? 4.199 5.607 -9.733 1.00 81.88 96 ILE A N 1
ATOM 737 C CA . ILE A 1 96 ? 4.039 4.410 -10.553 1.00 81.88 96 ILE A CA 1
ATOM 738 C C . ILE A 1 96 ? 4.306 4.783 -12.002 1.00 81.88 96 ILE A C 1
ATOM 740 O O . ILE A 1 96 ? 3.656 5.664 -12.570 1.00 81.88 96 ILE A O 1
ATOM 744 N N . ASN A 1 97 ? 5.262 4.092 -12.616 1.00 89.12 97 ASN A N 1
ATOM 745 C CA . ASN A 1 97 ? 5.526 4.243 -14.037 1.00 89.12 97 ASN A CA 1
ATOM 746 C C . ASN A 1 97 ? 4.399 3.607 -14.853 1.00 89.12 97 ASN A C 1
ATOM 748 O O . ASN A 1 97 ? 3.903 2.533 -14.518 1.00 89.12 97 ASN A O 1
ATOM 752 N N . ILE A 1 98 ? 4.037 4.230 -15.972 1.00 89.38 98 ILE A N 1
ATOM 753 C CA . ILE A 1 98 ? 3.060 3.669 -16.907 1.00 89.38 98 ILE A CA 1
ATOM 754 C C . ILE A 1 98 ? 3.801 3.194 -18.150 1.00 89.38 98 ILE A C 1
ATOM 756 O O . ILE A 1 98 ? 4.346 3.991 -18.917 1.00 89.38 98 ILE A O 1
ATOM 760 N N . ALA A 1 99 ? 3.813 1.882 -18.353 1.00 92.00 99 ALA A N 1
ATOM 761 C CA . ALA A 1 99 ? 4.288 1.270 -19.577 1.00 92.00 99 ALA A CA 1
ATOM 762 C C . ALA A 1 99 ? 3.166 1.182 -20.615 1.00 92.00 99 ALA A C 1
ATOM 764 O O . ALA A 1 99 ? 1.988 0.983 -20.304 1.00 92.00 99 ALA A O 1
ATOM 765 N N . THR A 1 100 ? 3.562 1.341 -21.875 1.00 89.44 100 THR A N 1
ATOM 766 C CA . THR A 1 100 ? 2.691 1.184 -23.041 1.00 89.44 100 THR A CA 1
ATOM 767 C C . THR A 1 100 ? 3.133 -0.025 -23.861 1.00 89.44 100 THR A C 1
ATOM 769 O O . THR A 1 100 ? 4.143 -0.675 -23.573 1.00 89.44 100 THR A O 1
ATOM 772 N N . SER A 1 101 ? 2.418 -0.310 -24.951 1.00 86.69 101 SER A N 1
ATOM 773 C CA . SER A 1 101 ? 2.831 -1.329 -25.920 1.00 86.69 101 SER A CA 1
ATOM 774 C C . SER A 1 101 ? 4.193 -1.051 -26.572 1.00 86.69 101 SER A C 1
ATOM 776 O O . SER A 1 101 ? 4.805 -1.997 -27.065 1.00 86.69 101 SER A O 1
ATOM 778 N N . ALA A 1 102 ? 4.661 0.203 -26.562 1.00 90.62 102 ALA A N 1
ATOM 779 C CA . ALA A 1 102 ? 5.953 0.617 -27.108 1.00 90.62 102 ALA A CA 1
ATOM 780 C C . ALA A 1 102 ? 7.099 0.567 -26.082 1.00 90.62 102 ALA A C 1
ATOM 782 O O . ALA A 1 102 ? 8.262 0.677 -26.465 1.00 90.62 102 ALA A O 1
ATOM 783 N N . THR A 1 103 ? 6.799 0.419 -24.787 1.00 94.25 103 THR A N 1
ATOM 784 C CA . THR A 1 103 ? 7.833 0.322 -23.752 1.00 94.25 103 THR A CA 1
ATOM 785 C C .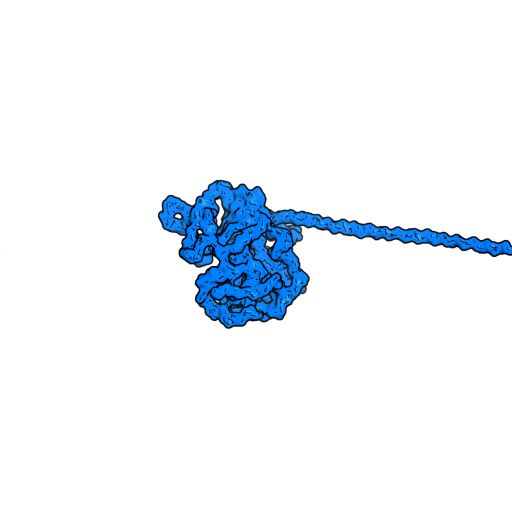 THR A 1 103 ? 8.583 -1.004 -23.912 1.00 94.25 103 THR A C 1
ATOM 787 O O . THR A 1 103 ? 7.943 -2.062 -23.876 1.00 94.25 103 THR A O 1
ATOM 790 N N . PRO A 1 104 ? 9.917 -0.987 -24.098 1.00 94.25 104 PRO A N 1
ATOM 791 C CA . PRO A 1 104 ? 10.678 -2.214 -24.254 1.00 94.25 104 PRO A CA 1
ATOM 792 C C . PRO A 1 104 ? 10.707 -2.995 -22.943 1.00 94.25 104 PRO A C 1
ATOM 794 O O . PRO A 1 104 ? 10.642 -2.429 -21.851 1.00 94.25 104 PRO A O 1
ATOM 797 N N . TYR A 1 105 ? 10.828 -4.310 -23.069 1.00 95.50 105 TYR A N 1
ATOM 798 C CA . TYR A 1 105 ? 11.097 -5.184 -21.940 1.00 95.50 105 TYR A CA 1
ATOM 799 C C . TYR A 1 105 ? 12.601 -5.395 -21.817 1.00 95.50 105 TYR A C 1
ATOM 801 O O . TYR A 1 105 ? 13.282 -5.617 -22.818 1.00 95.50 105 TYR A O 1
ATOM 809 N N . VAL A 1 106 ? 13.102 -5.343 -20.589 1.00 97.00 106 VAL A N 1
ATOM 810 C CA . VAL A 1 106 ? 14.504 -5.598 -20.261 1.00 97.00 106 VAL A CA 1
ATOM 811 C C . VAL A 1 106 ? 14.612 -6.790 -19.330 1.00 97.00 106 VAL A C 1
ATOM 813 O O . VAL A 1 106 ? 13.704 -7.082 -18.547 1.00 97.00 106 VAL A O 1
ATOM 816 N N . THR A 1 107 ? 15.741 -7.482 -19.405 1.00 96.38 107 THR A N 1
ATOM 817 C CA . THR A 1 107 ? 16.058 -8.542 -18.453 1.00 96.38 107 THR A CA 1
ATOM 818 C C . THR A 1 107 ? 16.257 -7.937 -17.068 1.00 96.38 107 THR A C 1
ATOM 820 O O . THR A 1 107 ? 17.015 -6.977 -16.912 1.00 96.38 107 THR A O 1
ATOM 823 N N . VAL A 1 108 ? 15.607 -8.535 -16.071 1.00 94.69 108 VAL A N 1
ATOM 824 C CA . VAL A 1 108 ? 15.880 -8.290 -14.654 1.00 94.69 108 VAL A CA 1
ATOM 825 C C . VAL A 1 108 ? 16.732 -9.435 -14.115 1.00 94.69 108 VAL A C 1
ATOM 827 O O . VAL A 1 108 ? 16.392 -10.606 -14.297 1.00 94.69 108 VAL A O 1
ATOM 830 N N . LEU A 1 109 ? 17.855 -9.094 -13.493 1.00 92.75 109 LEU A N 1
ATOM 831 C CA . LEU A 1 109 ? 18.794 -10.022 -12.874 1.00 92.75 109 LEU A CA 1
ATOM 832 C C . LEU A 1 109 ? 18.632 -9.980 -11.345 1.00 92.75 109 LEU A C 1
ATOM 834 O O . LEU A 1 109 ? 18.479 -8.895 -10.782 1.00 92.75 109 LEU A O 1
ATOM 838 N N . PRO A 1 110 ? 18.689 -11.119 -10.641 1.00 90.19 110 PRO A N 1
ATOM 839 C CA . PRO A 1 110 ? 18.674 -11.109 -9.185 1.00 90.19 110 PRO A CA 1
ATOM 840 C C . PRO A 1 110 ? 19.965 -10.485 -8.638 1.00 90.19 110 PRO A C 1
ATOM 842 O O . PRO A 1 110 ? 21.067 -10.872 -9.033 1.00 90.19 110 PRO A O 1
ATOM 845 N N . SER A 1 111 ? 19.837 -9.544 -7.700 1.00 88.12 111 SER A N 1
ATOM 846 C CA . SER A 1 111 ? 20.980 -8.891 -7.041 1.00 88.12 111 SER A CA 1
ATOM 847 C C . SER A 1 111 ? 21.723 -9.823 -6.075 1.00 88.12 111 SER A C 1
ATOM 849 O O . SER A 1 111 ? 22.867 -9.555 -5.713 1.00 88.12 111 SER A O 1
ATOM 851 N N . VAL A 1 112 ? 21.090 -10.920 -5.646 1.00 79.94 112 VAL A N 1
ATOM 852 C CA . VAL A 1 112 ? 21.666 -11.902 -4.717 1.00 79.94 112 VAL A CA 1
ATOM 853 C C . VAL A 1 112 ? 21.417 -13.336 -5.193 1.00 79.94 112 VAL A C 1
ATOM 855 O O . VAL A 1 112 ? 20.376 -13.659 -5.757 1.00 79.94 112 VAL A O 1
ATOM 858 N N . SER A 1 113 ? 22.379 -14.230 -4.955 1.00 73.62 113 SER A N 1
ATOM 859 C CA . SER A 1 113 ? 22.386 -15.602 -5.499 1.00 73.62 113 SER A CA 1
ATOM 860 C C . SER A 1 113 ? 21.370 -16.557 -4.865 1.00 73.62 113 SER A C 1
ATOM 862 O O . SER A 1 113 ? 21.026 -17.592 -5.444 1.00 73.62 113 SER A O 1
ATOM 864 N N . TRP A 1 114 ? 20.915 -16.235 -3.658 1.00 66.50 114 TRP A N 1
ATOM 865 C CA . TRP A 1 114 ? 19.958 -17.036 -2.901 1.00 66.50 114 TRP A CA 1
ATOM 866 C C . TRP A 1 114 ? 18.503 -16.658 -3.200 1.00 66.50 114 TRP A C 1
ATOM 868 O O . TRP A 1 114 ? 17.608 -17.399 -2.813 1.00 66.50 114 TRP A O 1
ATOM 878 N N . HIS A 1 115 ? 18.274 -15.582 -3.955 1.00 66.19 115 HIS A N 1
ATOM 879 C CA . HIS A 1 115 ? 16.949 -15.104 -4.325 1.00 66.19 115 HIS A CA 1
ATOM 880 C C . HIS A 1 115 ? 16.688 -15.370 -5.813 1.00 66.19 115 HIS A C 1
ATOM 882 O O . HIS A 1 115 ? 17.028 -14.580 -6.694 1.00 66.19 115 HIS A O 1
ATOM 888 N N . ARG A 1 116 ? 16.133 -16.546 -6.123 1.00 61.88 116 ARG A N 1
ATOM 889 C CA . ARG A 1 116 ? 16.119 -17.085 -7.498 1.00 61.88 116 ARG A CA 1
ATOM 890 C C . ARG A 1 116 ? 14.900 -16.692 -8.332 1.00 61.88 116 ARG A C 1
ATOM 892 O O . ARG A 1 116 ? 14.838 -17.069 -9.500 1.00 61.88 116 ARG A O 1
ATOM 899 N N . ARG A 1 117 ? 13.942 -15.960 -7.760 1.00 75.06 117 ARG A N 1
ATOM 900 C CA . ARG A 1 117 ? 12.633 -15.705 -8.384 1.00 75.06 117 ARG A CA 1
ATOM 901 C C . ARG A 1 117 ? 12.284 -14.233 -8.528 1.00 75.06 117 ARG A C 1
ATOM 903 O O . ARG A 1 117 ? 11.146 -13.837 -8.333 1.00 75.06 117 ARG A O 1
ATOM 910 N N . VAL A 1 118 ? 13.257 -13.420 -8.927 1.00 86.06 118 VAL A N 1
ATOM 911 C CA . VAL A 1 118 ? 12.960 -12.062 -9.392 1.00 86.06 118 VAL A CA 1
ATOM 912 C C . VAL A 1 118 ? 12.282 -12.157 -10.768 1.00 86.06 118 VAL A C 1
ATOM 914 O O . VAL A 1 118 ? 12.892 -12.706 -11.692 1.00 86.06 118 VAL A O 1
ATOM 917 N N . PRO A 1 119 ? 11.042 -11.663 -10.942 1.00 88.81 119 PRO A N 1
ATOM 918 C CA . PRO A 1 119 ? 10.338 -11.760 -12.213 1.00 88.81 119 PRO A CA 1
ATOM 919 C C . PRO A 1 119 ? 11.083 -11.039 -13.335 1.00 88.81 119 PRO A C 1
ATOM 921 O O . PRO A 1 119 ? 11.538 -9.907 -13.172 1.00 88.81 119 PRO A O 1
ATOM 924 N N . SER A 1 120 ? 11.175 -11.688 -14.491 1.00 91.19 120 SER A N 1
ATOM 925 C CA . SER A 1 120 ? 11.896 -11.193 -15.660 1.00 91.19 120 SER A CA 1
ATOM 926 C C . SER A 1 120 ? 11.250 -11.758 -16.931 1.00 91.19 120 SER A C 1
ATOM 928 O O . SER A 1 120 ? 10.857 -12.929 -16.930 1.00 91.19 120 SER A O 1
ATOM 930 N N . PRO A 1 121 ? 11.136 -10.977 -18.019 1.00 94.75 121 PRO A N 1
ATOM 931 C CA . PRO A 1 121 ? 11.566 -9.581 -18.160 1.00 94.75 121 PRO A CA 1
ATOM 932 C C . PRO A 1 121 ? 10.543 -8.564 -17.605 1.00 94.75 121 PRO A C 1
ATOM 934 O O . PRO A 1 121 ? 9.387 -8.912 -17.369 1.00 94.75 121 PRO A O 1
ATOM 937 N N . ALA A 1 122 ? 10.945 -7.295 -17.466 1.00 95.25 122 ALA A N 1
ATOM 938 C CA . ALA A 1 122 ? 10.091 -6.184 -17.012 1.00 95.25 122 ALA A CA 1
ATOM 939 C C . ALA A 1 122 ? 10.048 -5.033 -18.033 1.00 95.25 122 ALA A C 1
ATOM 941 O O . ALA A 1 122 ? 11.064 -4.795 -18.692 1.00 95.25 122 ALA A O 1
ATOM 942 N N . PRO A 1 123 ? 8.931 -4.289 -18.171 1.00 96.06 123 PRO A N 1
ATOM 943 C CA . PRO A 1 123 ? 8.918 -3.059 -18.959 1.00 96.06 123 PRO A CA 1
ATOM 944 C C . PRO A 1 123 ? 9.895 -2.054 -18.354 1.00 96.06 123 PRO A C 1
ATOM 946 O O . PRO A 1 123 ? 9.856 -1.859 -17.149 1.00 96.06 123 PRO A O 1
ATOM 949 N N . TYR A 1 124 ? 10.723 -1.393 -19.161 1.00 95.56 124 TYR A N 1
ATOM 950 C CA . TYR A 1 124 ? 11.651 -0.369 -18.680 1.00 95.56 124 TYR A CA 1
ATOM 951 C C . TYR A 1 124 ? 11.889 0.728 -19.716 1.00 95.56 124 TYR A C 1
ATOM 953 O O . TYR A 1 124 ? 11.876 0.506 -20.924 1.00 95.56 124 TYR A O 1
ATOM 961 N N . SER A 1 125 ? 12.146 1.933 -19.223 1.00 92.75 125 SER A N 1
ATOM 962 C CA . SER A 1 125 ? 12.627 3.071 -19.997 1.00 92.75 125 SER A CA 1
ATOM 963 C C . SER A 1 125 ? 13.589 3.860 -19.120 1.00 92.75 125 SER A C 1
ATOM 965 O O . SER A 1 125 ? 13.355 3.984 -17.921 1.00 92.75 125 SER A O 1
ATOM 967 N N . GLY A 1 126 ? 14.631 4.457 -19.703 1.00 90.19 126 GLY A N 1
ATOM 968 C CA . GLY A 1 126 ? 15.551 5.326 -18.956 1.00 90.19 126 GLY A CA 1
ATOM 969 C C . GLY A 1 126 ? 14.878 6.565 -18.344 1.00 90.19 126 GLY A C 1
ATOM 970 O O . GLY A 1 126 ? 15.463 7.212 -17.485 1.00 90.19 126 GLY A O 1
ATOM 971 N N . ALA A 1 127 ? 13.652 6.888 -18.773 1.00 89.81 127 ALA A N 1
ATOM 972 C CA . ALA A 1 127 ? 12.828 7.946 -18.192 1.00 89.81 127 ALA A CA 1
ATOM 973 C C . ALA A 1 127 ? 11.950 7.473 -17.019 1.00 89.81 127 ALA A C 1
ATOM 975 O O . ALA A 1 127 ? 11.338 8.307 -16.355 1.00 89.81 127 ALA A O 1
ATOM 976 N N . PHE A 1 128 ? 11.834 6.162 -16.787 1.00 91.88 128 PHE A N 1
ATOM 977 C CA . PHE A 1 128 ? 11.043 5.647 -15.675 1.00 91.88 128 PHE A CA 1
ATOM 978 C C . PHE A 1 128 ? 11.744 5.930 -14.351 1.00 91.88 128 PHE A C 1
ATOM 980 O O . PHE A 1 128 ? 12.964 5.819 -14.228 1.00 91.88 128 PHE A O 1
ATOM 987 N N . TYR A 1 129 ? 10.946 6.298 -13.360 1.00 88.44 129 TYR A N 1
ATOM 988 C CA . TYR A 1 129 ? 11.418 6.581 -12.024 1.00 88.44 129 TYR A CA 1
ATOM 989 C C . TYR A 1 129 ? 11.738 5.282 -11.289 1.00 88.44 129 TYR A C 1
ATOM 991 O O . TYR A 1 129 ? 10.917 4.366 -11.243 1.00 88.44 129 TYR A O 1
ATOM 999 N N . ILE A 1 130 ? 12.918 5.246 -10.685 1.00 87.62 130 ILE A N 1
ATOM 1000 C CA . ILE A 1 130 ? 13.287 4.314 -9.625 1.00 87.62 130 ILE A CA 1
ATOM 1001 C C . ILE A 1 130 ? 13.576 5.191 -8.414 1.00 87.62 130 ILE A C 1
ATOM 1003 O O . ILE A 1 130 ? 14.234 6.232 -8.547 1.00 87.62 130 ILE A O 1
ATOM 1007 N N . GLU A 1 131 ? 13.050 4.800 -7.261 1.00 80.56 131 GLU A N 1
ATOM 1008 C CA . GLU A 1 131 ? 13.277 5.525 -6.020 1.00 80.56 131 GLU A CA 1
ATOM 1009 C C . GLU A 1 131 ? 14.778 5.663 -5.732 1.00 80.56 131 GLU A C 1
ATOM 1011 O O . GLU A 1 131 ? 15.613 4.850 -6.137 1.00 80.56 131 GLU A O 1
ATOM 1016 N N . ARG A 1 132 ? 15.149 6.765 -5.085 1.00 76.25 132 ARG A N 1
ATOM 1017 C CA . ARG A 1 132 ? 16.543 7.029 -4.729 1.00 76.25 132 ARG A CA 1
ATOM 1018 C C . ARG A 1 132 ? 16.854 6.394 -3.380 1.00 76.25 132 ARG A C 1
ATOM 1020 O O . ARG A 1 132 ? 15.967 6.162 -2.579 1.00 76.25 132 ARG A O 1
ATOM 1027 N N . GLY A 1 133 ? 18.137 6.212 -3.091 1.00 73.25 133 GLY A N 1
ATOM 1028 C CA . GLY A 1 133 ? 18.565 5.673 -1.803 1.00 73.25 133 GLY A CA 1
ATOM 1029 C C . GLY A 1 133 ? 18.634 4.152 -1.814 1.00 73.25 133 GLY A C 1
ATOM 1030 O O . GLY A 1 133 ? 18.952 3.552 -2.839 1.00 73.25 133 GLY A O 1
ATOM 1031 N N . THR A 1 134 ? 18.442 3.547 -0.645 1.00 69.44 134 THR A N 1
ATOM 1032 C CA . THR A 1 134 ? 18.681 2.113 -0.435 1.00 69.44 134 THR A CA 1
ATOM 1033 C C . THR A 1 134 ? 17.444 1.245 -0.603 1.00 69.44 134 THR A C 1
ATOM 1035 O O . THR A 1 134 ? 17.617 0.036 -0.727 1.00 69.44 134 THR A O 1
ATOM 1038 N N . ASP A 1 135 ? 16.244 1.832 -0.587 1.00 74.88 135 ASP A N 1
ATOM 1039 C CA . ASP A 1 135 ? 14.983 1.120 -0.828 1.00 74.88 135 ASP A CA 1
ATOM 1040 C C . ASP A 1 135 ? 14.813 0.875 -2.333 1.00 74.88 135 ASP A C 1
ATOM 1042 O O . ASP A 1 135 ? 14.682 -0.264 -2.789 1.00 74.88 135 ASP A O 1
ATOM 1046 N N . ALA A 1 136 ? 14.986 1.948 -3.118 1.00 84.75 136 ALA A N 1
ATOM 1047 C CA . ALA A 1 136 ? 15.049 1.926 -4.576 1.00 84.75 136 ALA A CA 1
ATOM 1048 C C . ALA A 1 136 ? 13.907 1.104 -5.199 1.00 84.75 136 ALA A C 1
ATOM 1050 O O . ALA A 1 136 ? 14.132 0.261 -6.080 1.00 84.75 136 ALA A O 1
ATOM 1051 N N . HIS A 1 137 ? 12.677 1.341 -4.724 1.00 86.44 137 HIS A N 1
ATOM 1052 C CA . HIS A 1 137 ? 11.501 0.714 -5.297 1.00 86.44 137 HIS A CA 1
ATOM 1053 C C . HIS A 1 137 ? 11.301 1.128 -6.756 1.00 86.44 137 HIS A C 1
ATOM 1055 O O . HIS A 1 137 ? 11.477 2.285 -7.160 1.00 86.44 137 HIS A O 1
ATOM 1061 N N . TYR A 1 138 ? 10.883 0.152 -7.554 1.00 90.25 138 TYR A N 1
ATOM 1062 C CA . TYR A 1 138 ? 10.526 0.335 -8.947 1.00 90.25 138 TYR A CA 1
ATOM 1063 C C . TYR A 1 138 ? 9.147 -0.255 -9.217 1.00 90.25 138 TYR A C 1
ATOM 1065 O O . TYR A 1 138 ? 8.976 -1.473 -9.282 1.00 90.25 138 TYR A O 1
ATOM 1073 N N . PHE A 1 139 ? 8.171 0.636 -9.389 1.00 89.50 139 PHE A N 1
ATOM 1074 C CA . PHE A 1 139 ? 6.794 0.284 -9.710 1.00 89.50 139 PHE A CA 1
ATOM 1075 C C . PHE A 1 139 ? 6.502 0.592 -11.174 1.00 89.50 139 PHE A C 1
ATOM 1077 O O . PHE A 1 139 ? 6.759 1.706 -11.646 1.00 89.50 139 PHE A O 1
ATOM 1084 N N . VAL A 1 140 ? 5.929 -0.362 -11.900 1.00 92.31 140 VAL A N 1
ATOM 1085 C CA . VAL A 1 140 ? 5.468 -0.130 -13.270 1.00 92.31 140 VAL A CA 1
ATOM 1086 C C . VAL A 1 140 ? 4.187 -0.892 -13.552 1.00 92.31 140 VAL A C 1
ATOM 1088 O O . VAL A 1 140 ? 4.086 -2.085 -13.299 1.00 92.31 140 VAL A O 1
ATOM 1091 N N . VAL A 1 141 ? 3.214 -0.209 -14.145 1.00 91.94 141 VAL A N 1
ATOM 1092 C CA . VAL A 1 141 ? 1.986 -0.826 -14.643 1.00 91.94 141 VAL A CA 1
ATOM 1093 C C . VAL A 1 141 ? 2.034 -0.872 -16.155 1.00 91.94 141 VAL A C 1
ATOM 1095 O O . VAL A 1 141 ? 2.192 0.151 -16.821 1.00 91.94 141 VAL A O 1
ATOM 1098 N N . GLN A 1 142 ? 1.866 -2.065 -16.710 1.00 91.50 142 GLN A N 1
ATOM 1099 C CA . GLN A 1 142 ? 1.759 -2.281 -18.140 1.00 91.50 142 GLN A CA 1
ATOM 1100 C C . GLN A 1 142 ? 0.297 -2.242 -18.584 1.00 91.50 142 GLN A C 1
ATOM 1102 O O . GLN A 1 142 ? -0.461 -3.191 -18.367 1.00 91.50 142 GLN A O 1
ATOM 1107 N N . ALA A 1 143 ? -0.072 -1.167 -19.284 1.00 82.06 143 ALA A N 1
ATOM 1108 C CA . ALA A 1 143 ? -1.433 -0.937 -19.770 1.00 82.06 143 ALA A CA 1
ATOM 1109 C C . ALA A 1 143 ? -1.772 -1.681 -21.081 1.00 82.06 143 ALA A C 1
ATOM 1111 O O . ALA A 1 143 ? -2.891 -1.589 -21.583 1.00 82.06 143 ALA A O 1
ATOM 1112 N N . LYS A 1 144 ? -0.822 -2.442 -21.649 1.00 72.12 144 LYS A N 1
ATOM 1113 C CA . LYS A 1 144 ? -0.956 -3.129 -22.951 1.00 72.12 144 LYS A CA 1
ATOM 1114 C C . LYS A 1 144 ? -2.179 -4.056 -23.070 1.00 72.12 144 LYS A C 1
ATOM 1116 O O . LYS A 1 144 ? -2.664 -4.261 -24.179 1.00 72.12 144 LYS A O 1
ATOM 1121 N N . THR A 1 145 ? -2.663 -4.619 -21.966 1.00 64.94 145 THR A N 1
ATOM 1122 C CA . THR A 1 145 ? -3.760 -5.606 -21.927 1.00 64.94 145 THR A CA 1
ATOM 1123 C C . THR A 1 145 ? -5.006 -5.093 -21.200 1.00 64.94 145 THR A C 1
ATOM 1125 O O . THR A 1 145 ? -5.793 -5.885 -20.678 1.00 64.94 145 THR A O 1
ATOM 1128 N N . ALA A 1 146 ? -5.209 -3.769 -21.174 1.00 70.75 146 ALA A N 1
ATOM 1129 C CA . ALA A 1 146 ? -6.394 -3.143 -20.591 1.00 70.75 146 ALA A CA 1
ATOM 1130 C C . ALA A 1 146 ? -7.701 -3.860 -21.022 1.00 70.75 146 ALA A C 1
ATOM 1132 O O . ALA A 1 146 ? -7.878 -4.165 -22.204 1.00 70.75 146 ALA A O 1
ATOM 1133 N N . PRO A 1 147 ? -8.620 -4.152 -20.082 1.00 72.25 147 PRO A N 1
ATOM 1134 C CA . PRO A 1 147 ? -8.616 -3.691 -18.693 1.00 72.25 147 PRO A CA 1
ATOM 1135 C C . PRO A 1 147 ? -7.770 -4.540 -17.722 1.00 72.25 147 PRO A C 1
ATOM 1137 O O . PRO A 1 147 ? -7.615 -4.139 -16.575 1.00 72.25 147 PRO A O 1
ATOM 1140 N N . ALA A 1 148 ? -7.224 -5.691 -18.126 1.00 81.12 148 ALA A N 1
ATOM 1141 C CA . ALA A 1 148 ? -6.406 -6.543 -17.257 1.00 81.12 148 ALA A CA 1
ATOM 1142 C C . ALA A 1 148 ? -4.922 -6.189 -17.410 1.00 81.12 148 ALA A C 1
ATOM 1144 O O . ALA A 1 148 ? -4.241 -6.712 -18.289 1.00 81.12 148 ALA A O 1
ATOM 1145 N N . CYS A 1 149 ? -4.424 -5.277 -16.584 1.00 89.81 149 CYS A N 1
ATOM 1146 C CA . CYS A 1 149 ? -3.036 -4.835 -16.652 1.00 89.81 149 CYS A CA 1
ATOM 1147 C C . CYS A 1 149 ? -2.113 -5.727 -15.825 1.00 89.81 149 CYS A C 1
ATOM 1149 O O . CYS A 1 149 ? -2.559 -6.480 -14.958 1.00 89.81 149 CYS A O 1
ATOM 1151 N N . GLN A 1 150 ? -0.815 -5.627 -16.101 1.00 91.12 150 GLN A N 1
ATOM 1152 C CA . GLN A 1 150 ? 0.212 -6.209 -15.245 1.00 91.12 150 GLN A CA 1
ATOM 1153 C C . GLN A 1 150 ? 0.815 -5.109 -14.378 1.00 91.12 150 GLN A C 1
ATOM 1155 O O . GLN A 1 150 ? 1.258 -4.093 -14.905 1.00 91.12 150 GLN A O 1
ATOM 1160 N N . ASP A 1 151 ? 0.823 -5.318 -13.074 1.00 90.50 151 ASP A N 1
ATOM 1161 C CA . ASP A 1 151 ? 1.466 -4.465 -12.085 1.00 90.50 151 ASP A CA 1
ATOM 1162 C C . ASP A 1 151 ? 2.758 -5.140 -11.634 1.00 90.50 151 ASP A C 1
ATOM 1164 O O . ASP A 1 151 ? 2.746 -6.300 -11.223 1.00 90.50 151 ASP A O 1
ATOM 1168 N N . PHE A 1 152 ? 3.871 -4.434 -11.774 1.00 92.19 152 PHE A N 1
ATOM 1169 C CA . PHE A 1 152 ? 5.204 -4.890 -11.428 1.00 92.19 152 PHE A CA 1
ATOM 1170 C C . PHE A 1 152 ? 5.724 -4.046 -10.274 1.00 92.19 152 PHE A C 1
ATOM 1172 O O . PHE A 1 152 ? 5.679 -2.816 -10.322 1.00 92.19 152 PHE A O 1
ATOM 1179 N N . GLU A 1 153 ? 6.299 -4.714 -9.289 1.00 89.81 153 GLU A N 1
ATOM 1180 C CA . GLU A 1 153 ? 6.968 -4.076 -8.170 1.00 89.81 153 GLU A CA 1
ATOM 1181 C C . GLU A 1 153 ? 8.302 -4.762 -7.928 1.00 89.81 153 GLU A C 1
ATOM 1183 O O . GLU A 1 153 ? 8.363 -5.987 -7.861 1.00 89.81 153 GLU A O 1
ATOM 1188 N N . TYR A 1 154 ? 9.360 -3.973 -7.785 1.00 89.62 154 TYR A N 1
ATOM 1189 C CA . TYR A 1 154 ? 10.697 -4.450 -7.462 1.00 89.62 154 TYR A CA 1
ATOM 1190 C C . TYR A 1 154 ? 11.284 -3.640 -6.311 1.00 89.62 154 TYR A C 1
ATOM 1192 O O . TYR A 1 154 ? 11.054 -2.435 -6.232 1.00 89.62 154 TYR A O 1
ATOM 1200 N N . TYR A 1 155 ? 12.076 -4.302 -5.469 1.00 86.56 155 TYR A N 1
ATOM 1201 C CA . TYR A 1 155 ? 12.823 -3.713 -4.355 1.00 86.56 155 TYR A CA 1
ATOM 1202 C C . TYR A 1 155 ? 14.328 -3.766 -4.645 1.00 86.56 155 TYR A C 1
ATOM 1204 O O . TYR A 1 155 ? 14.828 -4.749 -5.211 1.00 86.56 155 TYR A O 1
ATOM 1212 N N . GLN A 1 156 ? 15.045 -2.702 -4.276 1.00 87.25 156 GLN A N 1
ATOM 1213 C CA . GLN A 1 156 ? 16.443 -2.449 -4.641 1.00 87.25 156 GLN A CA 1
ATOM 1214 C C . GLN A 1 156 ? 16.707 -2.624 -6.134 1.00 87.25 156 GLN A C 1
ATOM 1216 O O . GLN A 1 156 ? 17.649 -3.310 -6.551 1.00 87.25 156 GLN A O 1
ATOM 1221 N N . ALA A 1 157 ? 15.833 -2.036 -6.948 1.00 91.62 157 ALA A N 1
ATOM 1222 C CA . ALA A 1 157 ? 15.996 -2.053 -8.385 1.00 91.62 157 ALA A CA 1
ATOM 1223 C C . ALA A 1 157 ? 17.114 -1.089 -8.800 1.00 91.62 157 ALA A C 1
ATOM 1225 O O . ALA A 1 157 ? 17.207 0.033 -8.306 1.00 91.62 157 ALA A O 1
ATOM 1226 N N . ALA A 1 158 ? 17.961 -1.498 -9.740 1.00 93.88 158 ALA A N 1
ATOM 1227 C CA . ALA A 1 158 ? 18.996 -0.626 -10.284 1.00 93.88 158 ALA A CA 1
ATOM 1228 C C . ALA A 1 158 ? 19.289 -0.957 -11.751 1.00 93.88 158 ALA A C 1
ATOM 1230 O O . ALA A 1 158 ? 19.332 -2.130 -12.119 1.00 93.88 158 ALA A O 1
ATOM 1231 N N . PRO A 1 159 ? 19.541 0.041 -12.612 1.00 94.75 159 PRO A N 1
ATOM 1232 C CA . PRO A 1 159 ? 20.083 -0.210 -13.941 1.00 94.75 159 PRO A CA 1
ATOM 1233 C C . PRO A 1 159 ? 21.477 -0.843 -13.864 1.00 94.75 159 PRO A C 1
ATOM 1235 O O . PRO A 1 159 ? 22.334 -0.384 -13.106 1.00 94.75 159 PRO A O 1
ATOM 1238 N N . VAL A 1 160 ? 21.738 -1.859 -14.690 1.00 93.94 160 VAL A N 1
ATOM 1239 C CA . VAL A 1 160 ? 23.079 -2.451 -14.804 1.00 93.94 160 VAL A CA 1
ATOM 1240 C C . VAL A 1 160 ? 23.993 -1.474 -15.539 1.00 93.94 160 VAL A C 1
ATOM 1242 O O . VAL A 1 160 ? 23.827 -1.204 -16.732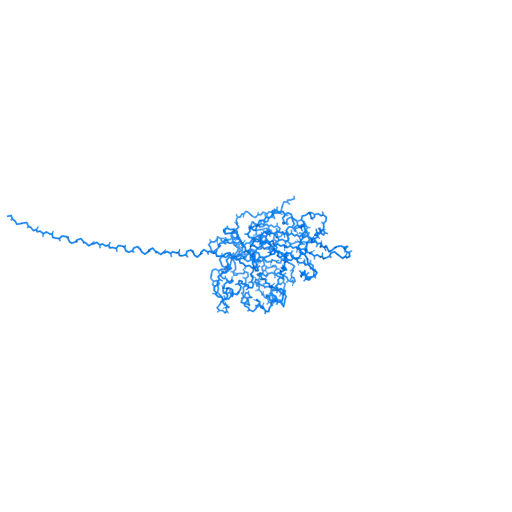 1.00 93.94 160 VAL A O 1
ATOM 1245 N N . ALA A 1 161 ? 24.993 -0.947 -14.835 1.00 88.31 161 ALA A N 1
ATOM 1246 C CA . ALA A 1 161 ? 25.975 -0.059 -15.437 1.00 88.31 161 ALA A CA 1
ATOM 1247 C C . ALA A 1 161 ? 26.782 -0.790 -16.524 1.00 88.31 161 ALA A C 1
ATOM 1249 O O . ALA A 1 161 ? 27.321 -1.868 -16.287 1.00 88.31 161 ALA A O 1
ATOM 1250 N N . ARG A 1 162 ? 26.933 -0.152 -17.694 1.00 86.44 162 ARG A N 1
ATOM 1251 C CA . ARG A 1 162 ? 27.748 -0.637 -18.831 1.00 86.44 162 ARG A CA 1
ATOM 1252 C C . ARG A 1 162 ? 27.280 -1.957 -19.461 1.00 86.44 162 ARG A C 1
ATOM 1254 O O . ARG A 1 162 ? 28.072 -2.598 -20.146 1.00 86.44 162 ARG A O 1
ATOM 1261 N N . ALA A 1 163 ? 26.026 -2.358 -19.265 1.00 86.56 163 ALA A N 1
ATOM 1262 C CA . ALA A 1 163 ? 25.461 -3.460 -20.033 1.00 86.56 163 ALA A CA 1
ATOM 1263 C C . ALA A 1 163 ? 25.366 -3.083 -21.525 1.00 86.56 163 ALA A C 1
ATOM 1265 O O . ALA A 1 163 ? 25.008 -1.954 -21.862 1.00 86.56 163 ALA A O 1
ATOM 1266 N N . GLU A 1 164 ? 25.674 -4.030 -22.417 1.00 88.56 164 GLU A N 1
ATOM 1267 C CA . GLU A 1 164 ? 25.570 -3.841 -23.877 1.00 88.56 164 GLU A CA 1
ATOM 1268 C C . GLU A 1 164 ? 24.126 -3.563 -24.324 1.00 88.56 164 GLU A C 1
ATOM 1270 O O . GLU A 1 164 ? 23.886 -2.852 -25.298 1.00 88.56 164 GLU A O 1
ATOM 1275 N N . THR A 1 165 ? 23.160 -4.086 -23.568 1.00 90.19 165 THR A N 1
ATOM 1276 C CA . THR A 1 165 ? 21.725 -3.822 -23.706 1.00 90.19 165 THR A CA 1
ATOM 1277 C C . THR A 1 165 ? 21.156 -3.361 -22.366 1.00 90.19 165 THR A C 1
ATOM 1279 O O . THR A 1 165 ? 21.632 -3.847 -21.339 1.00 90.19 165 THR A O 1
ATOM 1282 N N . PRO A 1 166 ? 20.114 -2.507 -22.331 1.00 93.44 166 PRO A N 1
ATOM 1283 C CA . PRO A 1 166 ? 19.465 -2.116 -21.082 1.00 93.44 166 PRO A CA 1
ATOM 1284 C C . PRO A 1 166 ? 19.044 -3.332 -20.248 1.00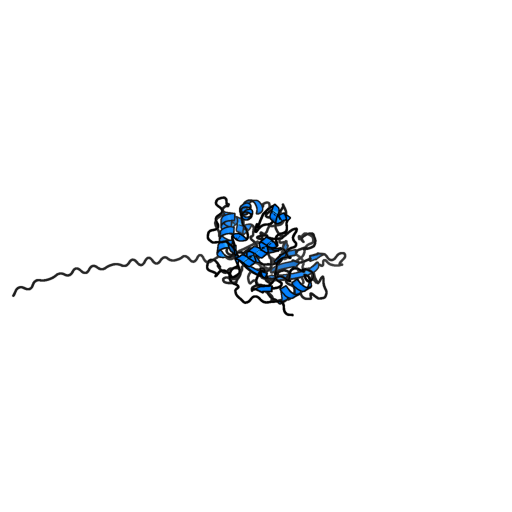 93.44 166 PRO A C 1
ATOM 1286 O O . PRO A 1 166 ? 18.393 -4.247 -20.754 1.00 93.44 166 PRO A O 1
ATOM 1289 N N . GLN A 1 167 ? 19.435 -3.337 -18.977 1.00 95.56 167 GLN A N 1
ATOM 1290 C CA . GLN A 1 167 ? 19.155 -4.390 -18.004 1.00 95.56 167 GLN A CA 1
ATOM 1291 C C . GLN A 1 167 ? 18.915 -3.763 -16.632 1.00 95.56 167 GLN A C 1
ATOM 1293 O O . GLN A 1 167 ? 19.451 -2.692 -16.329 1.00 95.56 167 GLN A O 1
ATOM 1298 N N . LEU A 1 168 ? 18.146 -4.461 -15.802 1.00 96.06 168 LEU A N 1
ATOM 1299 C CA . LEU A 1 168 ? 17.942 -4.128 -14.397 1.00 96.06 168 LEU A CA 1
ATOM 1300 C C . LEU A 1 168 ? 18.521 -5.233 -13.510 1.00 96.06 168 LEU A C 1
ATOM 1302 O O . LEU A 1 168 ? 18.526 -6.403 -13.886 1.00 96.06 168 LEU A O 1
ATOM 1306 N N . THR A 1 169 ? 18.958 -4.873 -12.313 1.00 94.19 169 THR A N 1
ATOM 1307 C CA . THR A 1 169 ? 19.054 -5.781 -11.171 1.00 94.19 169 THR A CA 1
ATOM 1308 C C . THR A 1 169 ? 17.921 -5.483 -10.201 1.00 94.19 169 THR A C 1
ATOM 1310 O O . THR A 1 169 ? 17.508 -4.329 -10.116 1.00 94.19 169 THR A O 1
ATOM 1313 N N . ALA A 1 170 ? 17.452 -6.471 -9.446 1.00 92.00 170 ALA A N 1
ATOM 1314 C CA . ALA A 1 170 ? 16.583 -6.242 -8.293 1.00 92.00 170 ALA A CA 1
ATOM 1315 C C . ALA A 1 170 ? 16.849 -7.278 -7.197 1.00 92.00 170 ALA A C 1
ATOM 1317 O O . ALA A 1 170 ? 17.223 -8.419 -7.486 1.00 92.00 170 ALA A O 1
ATOM 1318 N N . TYR A 1 171 ? 16.663 -6.882 -5.939 1.00 85.62 171 TYR A N 1
ATOM 1319 C CA . TYR A 1 171 ? 16.776 -7.797 -4.805 1.00 85.62 171 TYR A CA 1
ATOM 1320 C C . TYR A 1 171 ? 15.553 -8.706 -4.719 1.00 85.62 171 TYR A C 1
ATOM 1322 O O . TYR A 1 171 ? 15.712 -9.919 -4.646 1.00 85.62 171 TYR A O 1
ATOM 1330 N N . ALA A 1 172 ? 14.360 -8.115 -4.811 1.00 83.81 172 ALA A N 1
ATOM 1331 C CA . ALA A 1 172 ? 13.073 -8.802 -4.816 1.00 83.81 172 ALA A CA 1
ATOM 1332 C C . ALA A 1 172 ? 12.148 -8.214 -5.891 1.00 83.81 172 ALA A C 1
ATOM 1334 O O . ALA A 1 172 ? 12.368 -7.094 -6.361 1.00 83.81 172 ALA A O 1
ATOM 1335 N N . GLY A 1 173 ? 11.121 -8.959 -6.297 1.00 86.56 173 GLY A N 1
ATOM 1336 C CA . GLY A 1 173 ? 10.108 -8.448 -7.209 1.00 86.56 173 GLY A CA 1
ATOM 1337 C C . GLY A 1 173 ? 8.880 -9.339 -7.372 1.00 86.56 173 GLY A C 1
ATOM 1338 O O . GLY A 1 173 ? 8.926 -10.548 -7.173 1.00 86.56 173 GLY A O 1
ATOM 1339 N N . GLN A 1 174 ? 7.770 -8.729 -7.772 1.00 87.19 174 GLN A N 1
ATOM 1340 C CA . GLN A 1 174 ? 6.489 -9.393 -7.978 1.00 87.19 174 GLN A CA 1
ATOM 1341 C C . GLN A 1 174 ? 5.766 -8.811 -9.197 1.00 87.19 174 GLN A C 1
ATOM 1343 O O . GLN A 1 174 ? 5.840 -7.615 -9.480 1.00 87.19 174 GLN A O 1
ATOM 1348 N N . VAL A 1 175 ? 5.041 -9.676 -9.913 1.00 88.75 175 VAL A N 1
ATOM 1349 C CA . VAL A 1 175 ? 4.131 -9.282 -10.994 1.00 88.75 175 VAL A CA 1
ATOM 1350 C C . VAL A 1 175 ? 2.742 -9.798 -10.680 1.00 88.75 175 VAL A C 1
ATOM 1352 O O . VAL A 1 175 ? 2.568 -10.983 -10.394 1.00 88.75 175 VAL A O 1
ATOM 1355 N N . LEU A 1 176 ? 1.756 -8.916 -10.763 1.00 86.81 176 LEU A N 1
ATOM 1356 C CA . LEU A 1 176 ? 0.357 -9.228 -10.527 1.00 86.81 176 LEU A CA 1
ATOM 1357 C C . LEU A 1 176 ? -0.495 -8.818 -11.713 1.00 86.81 176 LEU A C 1
ATOM 1359 O O . LEU A 1 176 ? -0.236 -7.829 -12.390 1.00 86.81 176 LEU A O 1
ATOM 1363 N N . ASN A 1 177 ? -1.569 -9.563 -11.930 1.00 87.88 177 ASN A N 1
ATOM 1364 C CA . ASN A 1 177 ? -2.667 -9.090 -12.752 1.00 87.88 177 ASN A CA 1
ATOM 1365 C C . ASN A 1 177 ? -3.541 -8.158 -11.901 1.00 87.88 177 ASN A C 1
ATOM 1367 O O . ASN A 1 177 ? -4.079 -8.585 -10.881 1.00 87.88 177 ASN A O 1
ATOM 1371 N N . THR A 1 178 ? -3.710 -6.902 -12.320 1.00 85.56 178 THR A N 1
ATOM 1372 C CA . THR A 1 178 ? -4.437 -5.877 -11.545 1.00 85.56 178 THR A CA 1
ATOM 1373 C C . THR A 1 178 ? -5.920 -6.186 -11.350 1.00 85.56 178 THR A C 1
ATOM 1375 O O . THR A 1 178 ? -6.561 -5.576 -10.498 1.00 85.56 178 THR A O 1
ATOM 1378 N N . LYS A 1 179 ? -6.485 -7.106 -12.142 1.00 82.12 179 LYS A N 1
ATOM 1379 C CA . LYS A 1 179 ? -7.897 -7.496 -12.084 1.00 82.12 179 LYS A CA 1
ATOM 1380 C C . LYS A 1 179 ? -8.146 -8.698 -11.174 1.00 82.12 179 LYS A C 1
ATOM 1382 O O . LYS A 1 179 ? -9.172 -8.736 -10.502 1.00 82.12 179 LYS A O 1
ATOM 1387 N N . THR A 1 180 ? -7.280 -9.706 -11.231 1.00 81.00 180 THR A N 1
ATOM 1388 C CA . THR A 1 180 ? -7.460 -10.974 -10.500 1.00 81.00 180 THR A CA 1
ATOM 1389 C C . THR A 1 180 ? -6.662 -11.021 -9.205 1.00 81.00 180 THR A C 1
ATOM 1391 O O . THR A 1 180 ? -7.024 -11.782 -8.315 1.00 81.00 180 THR A O 1
ATOM 1394 N N . LEU A 1 181 ? -5.613 -10.196 -9.086 1.00 78.81 181 LEU A N 1
ATOM 1395 C CA . LEU A 1 181 ? -4.639 -10.231 -7.996 1.00 78.81 181 LEU A CA 1
ATOM 1396 C C . LEU A 1 181 ? -4.150 -11.654 -7.730 1.00 78.81 181 LEU A C 1
ATOM 1398 O O . LEU A 1 181 ? -4.114 -12.079 -6.578 1.00 78.81 181 LEU A O 1
ATOM 1402 N N . ASP A 1 182 ? -3.816 -12.393 -8.794 1.00 73.81 182 ASP A N 1
ATOM 1403 C CA . ASP A 1 182 ? -3.333 -13.773 -8.703 1.00 73.81 182 ASP A CA 1
ATOM 1404 C C . ASP A 1 182 ? -2.060 -13.812 -7.851 1.00 73.81 182 ASP A C 1
ATOM 1406 O O . ASP A 1 182 ? -0.948 -13.601 -8.341 1.00 73.81 182 ASP A O 1
ATOM 1410 N N . ARG A 1 183 ? -2.239 -14.022 -6.543 1.00 70.62 183 ARG A N 1
ATOM 1411 C CA . ARG A 1 183 ? -1.160 -13.992 -5.562 1.00 70.62 183 ARG A CA 1
ATOM 1412 C C . ARG A 1 183 ? -0.296 -15.196 -5.821 1.00 70.62 183 ARG A C 1
ATOM 1414 O O . ARG A 1 183 ? -0.663 -16.329 -5.505 1.00 70.62 183 ARG A O 1
ATOM 1421 N N . VAL A 1 184 ? 0.851 -14.953 -6.423 1.00 59.00 184 VAL A N 1
ATOM 1422 C CA . VAL A 1 184 ? 1.806 -16.021 -6.615 1.00 59.00 184 VAL A CA 1
ATOM 1423 C C . VAL A 1 184 ? 2.443 -16.277 -5.253 1.00 59.00 184 VAL A C 1
ATOM 1425 O O . VAL A 1 184 ? 3.119 -15.412 -4.705 1.00 59.00 184 VAL A O 1
ATOM 1428 N N . ALA A 1 185 ? 2.135 -17.429 -4.657 1.00 51.28 185 ALA A N 1
ATOM 1429 C CA . ALA A 1 185 ? 2.628 -17.838 -3.346 1.00 51.28 185 ALA A CA 1
ATOM 1430 C C . ALA A 1 185 ? 4.122 -18.179 -3.427 1.00 51.28 185 ALA A C 1
ATOM 1432 O O . ALA A 1 185 ? 4.480 -19.355 -3.398 1.00 51.28 185 ALA A O 1
ATOM 1433 N N . HIS A 1 186 ? 4.990 -17.190 -3.633 1.00 53.66 186 HIS A N 1
ATOM 1434 C CA . HIS A 1 186 ? 6.391 -17.436 -3.959 1.00 53.66 186 HIS A CA 1
ATOM 1435 C C . HIS A 1 186 ? 7.361 -16.573 -3.156 1.00 53.66 186 HIS A C 1
ATOM 1437 O O . HIS A 1 186 ? 7.092 -15.423 -2.813 1.00 53.66 186 HIS A O 1
ATOM 1443 N N . ASP A 1 187 ? 8.494 -17.216 -2.893 1.00 55.22 187 ASP A N 1
ATOM 1444 C CA . ASP A 1 187 ? 9.809 -16.636 -2.690 1.00 55.22 187 ASP A CA 1
ATOM 1445 C C . ASP A 1 187 ? 10.009 -15.401 -3.577 1.00 55.22 187 ASP A C 1
ATOM 1447 O O . ASP A 1 187 ? 9.884 -15.457 -4.803 1.00 55.22 187 ASP A O 1
ATOM 1451 N N . GLY A 1 188 ? 10.299 -14.282 -2.925 1.00 61.47 188 GLY A N 1
ATOM 1452 C CA . GLY A 1 188 ? 10.805 -13.086 -3.561 1.00 61.47 188 GLY A CA 1
ATOM 1453 C C . GLY A 1 188 ? 9.874 -11.926 -3.853 1.00 61.47 188 GLY A C 1
ATOM 1454 O O . GLY A 1 188 ? 10.260 -11.017 -4.589 1.00 61.47 188 GLY A O 1
ATOM 1455 N N . SER A 1 189 ? 8.692 -11.913 -3.242 1.00 74.94 189 SER A N 1
ATOM 1456 C CA . SER A 1 189 ? 7.850 -10.716 -3.180 1.00 74.94 189 SER A CA 1
ATOM 1457 C C . SER A 1 189 ? 8.555 -9.575 -2.421 1.00 74.94 189 SER A C 1
ATOM 1459 O O . SER A 1 189 ? 9.113 -9.822 -1.350 1.00 74.94 189 SER A O 1
ATOM 1461 N N . PRO A 1 190 ? 8.476 -8.318 -2.899 1.00 72.69 190 PRO A N 1
ATOM 1462 C CA . PRO A 1 190 ? 8.940 -7.147 -2.156 1.00 72.69 190 PRO A CA 1
ATOM 1463 C C . PRO A 1 190 ? 7.991 -6.767 -1.005 1.00 72.69 190 PRO A C 1
ATOM 1465 O O . PRO A 1 190 ? 8.251 -5.812 -0.294 1.00 72.69 190 PRO A O 1
ATOM 1468 N N . THR A 1 191 ? 6.881 -7.491 -0.824 1.00 76.25 191 THR A N 1
ATOM 1469 C CA . THR A 1 191 ? 5.827 -7.191 0.157 1.00 76.25 191 THR A CA 1
ATOM 1470 C C . THR A 1 191 ? 5.485 -8.443 0.950 1.00 76.25 191 THR A C 1
ATOM 1472 O O . THR A 1 191 ? 5.304 -9.514 0.364 1.00 76.25 191 THR A O 1
ATOM 1475 N N . VAL A 1 192 ? 5.306 -8.340 2.268 1.00 73.06 192 VAL A N 1
ATOM 1476 C CA . VAL A 1 192 ? 5.068 -9.531 3.108 1.00 73.06 192 VAL A CA 1
ATOM 1477 C C . VAL A 1 192 ? 3.669 -10.130 2.943 1.00 73.06 192 VAL A C 1
ATOM 1479 O O . VAL A 1 192 ? 3.427 -11.263 3.349 1.00 73.06 192 VAL A O 1
ATOM 1482 N N . VAL A 1 193 ? 2.756 -9.407 2.292 1.00 75.75 193 VAL A N 1
ATOM 1483 C CA . VAL A 1 193 ? 1.344 -9.779 2.073 1.00 75.75 193 VAL A CA 1
ATOM 1484 C C . VAL A 1 193 ? 1.025 -10.312 0.678 1.00 75.75 193 VAL A C 1
ATOM 1486 O O . VAL A 1 193 ? -0.133 -10.622 0.399 1.00 75.75 193 VAL A O 1
ATOM 1489 N N . GLY A 1 194 ? 2.020 -10.381 -0.209 1.00 74.88 194 GLY A N 1
ATOM 1490 C CA . GLY A 1 194 ? 1.859 -10.912 -1.563 1.00 74.88 194 GLY A CA 1
ATOM 1491 C C . GLY A 1 194 ? 0.942 -10.086 -2.471 1.00 74.88 194 GLY A C 1
ATOM 1492 O O . GLY A 1 194 ? 0.418 -10.629 -3.447 1.00 74.88 194 GLY A O 1
ATOM 1493 N N . VAL A 1 195 ? 0.740 -8.799 -2.167 1.00 79.81 195 VAL A N 1
ATOM 1494 C CA . VAL A 1 195 ? 0.116 -7.833 -3.079 1.00 79.81 195 VAL A CA 1
ATOM 1495 C C . VAL A 1 195 ? 1.018 -6.632 -3.284 1.00 79.81 195 VAL A C 1
ATOM 1497 O O . VAL A 1 195 ? 1.539 -6.070 -2.322 1.00 79.81 195 VAL A O 1
ATOM 1500 N N . ASN A 1 196 ? 1.144 -6.212 -4.539 1.00 83.81 196 ASN A N 1
ATOM 1501 C CA . ASN A 1 196 ? 1.870 -5.008 -4.905 1.00 83.81 196 ASN A CA 1
ATOM 1502 C C . ASN A 1 196 ? 1.235 -3.755 -4.276 1.00 83.81 196 ASN A C 1
ATOM 1504 O O . ASN A 1 196 ? 0.175 -3.792 -3.650 1.00 83.81 196 ASN A O 1
ATOM 1508 N N . TYR A 1 197 ? 1.896 -2.614 -4.425 1.00 82.12 197 TYR A N 1
ATOM 1509 C CA . TYR A 1 197 ? 1.476 -1.346 -3.832 1.00 82.12 197 TYR A CA 1
ATOM 1510 C C . TYR A 1 197 ? 0.125 -0.833 -4.369 1.00 82.12 197 TYR A C 1
ATOM 1512 O O . TYR A 1 197 ? -0.716 -0.363 -3.599 1.00 82.12 197 TYR A O 1
ATOM 1520 N N . LEU A 1 198 ? -0.102 -0.939 -5.682 1.00 84.69 198 LEU A N 1
ATOM 1521 C CA . LEU A 1 198 ? -1.213 -0.298 -6.396 1.00 84.69 198 LEU A CA 1
ATOM 1522 C C . LEU A 1 198 ? -2.630 -0.729 -5.958 1.00 84.69 198 LEU A C 1
ATOM 1524 O O . LEU A 1 198 ? -3.488 0.150 -5.799 1.00 84.69 198 LEU A O 1
ATOM 1528 N N . PRO A 1 199 ? -2.940 -2.028 -5.754 1.00 84.62 199 PRO A N 1
ATOM 1529 C CA . PRO A 1 199 ? -4.304 -2.466 -5.445 1.00 84.62 199 PRO A CA 1
ATOM 1530 C C . PRO A 1 199 ? -4.897 -1.877 -4.162 1.00 84.62 199 PRO A C 1
ATOM 1532 O O . PRO A 1 199 ? -6.115 -1.743 -4.069 1.00 84.62 199 PRO A O 1
ATOM 1535 N N . SER A 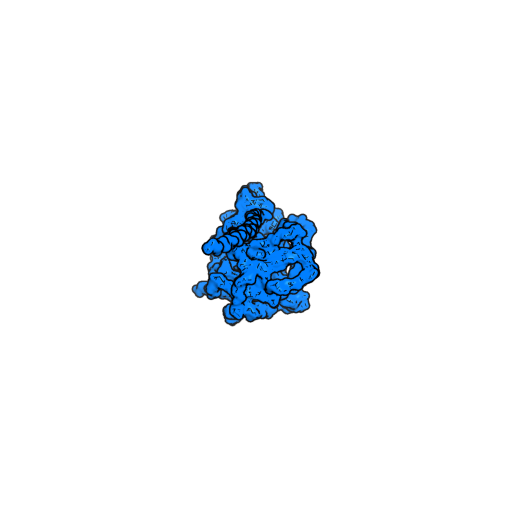1 200 ? -4.052 -1.501 -3.206 1.00 82.38 200 SER A N 1
ATOM 1536 C CA . SER A 1 200 ? -4.425 -1.024 -1.867 1.00 82.38 200 SER A CA 1
ATOM 1537 C C . SER A 1 200 ? -3.962 0.405 -1.565 1.00 82.38 200 SER A C 1
ATOM 1539 O O . SER A 1 200 ? -4.150 0.894 -0.448 1.00 82.38 200 SER A O 1
ATOM 1541 N N . ALA A 1 201 ? -3.366 1.095 -2.536 1.00 82.75 201 ALA A N 1
ATOM 1542 C CA . ALA A 1 201 ? -3.053 2.513 -2.426 1.00 82.75 201 ALA A CA 1
ATOM 1543 C C . ALA A 1 201 ? -4.219 3.371 -2.917 1.00 82.75 201 ALA A C 1
ATOM 1545 O O . ALA A 1 201 ? -4.928 2.972 -3.837 1.00 82.75 201 ALA A O 1
ATOM 1546 N N . ILE A 1 202 ? -4.394 4.557 -2.339 1.00 82.12 202 ILE A N 1
ATOM 1547 C CA . ILE A 1 202 ? -5.413 5.515 -2.786 1.00 82.12 202 ILE A CA 1
ATOM 1548 C C . ILE A 1 202 ? -4.901 6.233 -4.038 1.00 82.12 202 ILE A C 1
ATOM 1550 O O . ILE A 1 202 ? -3.829 6.837 -3.987 1.00 82.12 202 ILE A O 1
ATOM 1554 N N . THR A 1 203 ? -5.640 6.209 -5.148 1.00 80.00 203 THR A N 1
ATOM 1555 C CA . THR A 1 203 ? -5.244 6.943 -6.367 1.00 80.00 203 THR A CA 1
ATOM 1556 C C . THR A 1 203 ? -5.773 8.374 -6.386 1.00 80.00 203 THR A C 1
ATOM 1558 O O . THR A 1 203 ? -6.729 8.719 -5.689 1.00 80.00 203 THR A O 1
ATOM 1561 N N . ALA A 1 204 ? -5.179 9.224 -7.226 1.00 76.19 204 ALA A N 1
ATOM 1562 C CA . ALA A 1 204 ? -5.682 10.577 -7.452 1.00 76.19 204 ALA A CA 1
ATOM 1563 C C . ALA A 1 204 ? -7.131 10.564 -7.979 1.00 76.19 204 ALA A C 1
ATOM 1565 O O . ALA A 1 204 ? -7.963 11.338 -7.518 1.00 76.19 204 ALA A O 1
ATOM 1566 N N . GLU A 1 205 ? -7.471 9.636 -8.874 1.00 78.31 205 GLU A N 1
ATOM 1567 C CA . GLU A 1 205 ? -8.824 9.459 -9.411 1.00 78.31 205 GLU A CA 1
ATOM 1568 C C . GLU A 1 205 ? -9.837 9.067 -8.327 1.00 78.31 205 GLU A C 1
ATOM 1570 O O . GLU A 1 205 ? -11.003 9.473 -8.377 1.00 78.31 205 GLU A O 1
ATOM 1575 N N . GLU A 1 206 ? -9.405 8.299 -7.326 1.00 81.62 206 GLU A N 1
ATOM 1576 C CA . GLU A 1 206 ? -10.236 7.992 -6.166 1.00 81.62 206 GLU A CA 1
ATOM 1577 C C . GLU A 1 206 ? -10.415 9.186 -5.251 1.00 81.62 206 GLU A C 1
ATOM 1579 O O . GLU A 1 206 ? -11.520 9.378 -4.763 1.00 81.62 206 GLU A O 1
ATOM 1584 N N . LEU A 1 207 ? -9.388 10.012 -5.043 1.00 78.44 207 LEU A N 1
ATOM 1585 C CA . LEU A 1 207 ? -9.533 11.260 -4.286 1.00 78.44 207 LEU A CA 1
ATOM 1586 C C . LEU A 1 207 ? -10.468 12.252 -4.993 1.00 78.44 207 LEU A C 1
ATOM 1588 O O . LEU A 1 207 ? -11.271 12.931 -4.343 1.00 78.44 207 LEU A O 1
ATOM 1592 N N . ASP A 1 208 ? -10.422 12.295 -6.322 1.00 79.00 208 ASP A N 1
ATOM 1593 C CA . ASP A 1 208 ? -11.325 13.100 -7.148 1.00 79.00 208 ASP A CA 1
ATOM 1594 C C . ASP A 1 208 ? -12.766 12.608 -7.012 1.00 79.00 208 ASP A C 1
ATOM 1596 O O . ASP A 1 208 ? -13.681 13.389 -6.741 1.00 79.00 208 ASP A O 1
ATOM 1600 N N . SER A 1 209 ? -12.958 11.294 -7.111 1.00 82.19 209 SER A N 1
ATOM 1601 C CA . SER A 1 209 ? -14.262 10.658 -6.923 1.00 82.19 209 SER A CA 1
ATOM 1602 C C . SER A 1 209 ? -14.760 10.811 -5.478 1.00 82.19 209 SER A C 1
ATOM 1604 O O . SER A 1 209 ? -15.940 11.079 -5.248 1.00 82.19 209 SER A O 1
ATOM 1606 N N . ALA A 1 210 ? -13.864 10.722 -4.495 1.00 81.75 210 ALA A N 1
ATOM 1607 C CA . ALA A 1 210 ? -14.148 10.917 -3.078 1.00 81.75 210 ALA A CA 1
ATOM 1608 C C . ALA A 1 210 ? -14.603 12.344 -2.783 1.00 81.75 210 ALA A C 1
ATOM 1610 O O . ALA A 1 210 ? -15.527 12.543 -1.998 1.00 81.75 210 ALA A O 1
ATOM 1611 N N . SER A 1 211 ? -14.029 13.337 -3.463 1.00 79.75 211 SER A N 1
ATOM 1612 C CA . SER A 1 211 ? -14.483 14.730 -3.386 1.00 79.75 211 SER A CA 1
ATOM 1613 C C . SER A 1 211 ? -15.916 14.910 -3.908 1.00 79.75 211 SER A C 1
ATOM 1615 O O . SER A 1 211 ? -16.617 15.817 -3.463 1.00 79.75 211 SER A O 1
ATOM 1617 N N . ALA A 1 212 ? -16.381 14.010 -4.780 1.00 81.81 212 ALA A N 1
ATOM 1618 C CA . ALA A 1 212 ? -17.772 13.902 -5.228 1.00 81.81 212 ALA A CA 1
ATOM 1619 C C . ALA A 1 212 ? -18.633 12.939 -4.376 1.00 81.81 212 ALA A C 1
ATOM 1621 O O . ALA A 1 212 ? -19.784 12.672 -4.718 1.00 81.81 212 ALA A O 1
ATOM 1622 N N . GLY A 1 213 ? -18.104 12.420 -3.262 1.00 80.00 213 GLY A N 1
ATOM 1623 C CA . GLY A 1 213 ? -18.813 11.530 -2.338 1.00 80.00 213 GLY A CA 1
ATOM 1624 C C . GLY A 1 213 ? -18.800 10.047 -2.721 1.00 80.00 213 GLY A C 1
ATOM 1625 O O . GLY A 1 213 ? -19.530 9.261 -2.116 1.00 80.00 213 GLY A O 1
ATOM 1626 N N . VAL A 1 214 ? -17.992 9.637 -3.702 1.00 87.19 214 VAL A N 1
ATOM 1627 C CA . VAL A 1 214 ? -17.817 8.217 -4.038 1.00 87.19 214 VAL A CA 1
ATOM 1628 C C . VAL A 1 214 ? -16.933 7.557 -2.972 1.00 87.19 214 VAL A C 1
ATOM 1630 O O . VAL A 1 214 ? -15.813 8.014 -2.754 1.00 87.19 214 VAL A O 1
ATOM 1633 N N . PRO A 1 215 ? -17.393 6.491 -2.294 1.00 89.25 215 PRO A N 1
ATOM 1634 C CA . PRO A 1 215 ? -16.628 5.866 -1.222 1.00 89.25 215 PRO A CA 1
ATOM 1635 C C . PRO A 1 215 ? -15.428 5.072 -1.752 1.00 89.25 215 PRO A C 1
ATOM 1637 O O . PRO A 1 215 ? -15.531 4.395 -2.777 1.00 89.25 215 PRO A O 1
ATOM 1640 N N . ILE A 1 216 ? -14.334 5.066 -0.988 1.00 87.94 216 ILE A N 1
ATOM 1641 C CA . ILE A 1 216 ? -13.232 4.112 -1.157 1.00 87.94 216 ILE A CA 1
ATOM 1642 C C . ILE A 1 216 ? -13.661 2.788 -0.520 1.00 87.94 216 ILE A C 1
ATOM 1644 O O . ILE A 1 216 ? -14.115 2.746 0.623 1.00 87.94 216 ILE A O 1
ATOM 1648 N N . ARG A 1 217 ? -13.559 1.701 -1.285 1.00 88.56 217 ARG A N 1
ATOM 1649 C CA . ARG A 1 217 ? -14.094 0.383 -0.909 1.00 88.56 217 ARG A CA 1
ATOM 1650 C C . ARG A 1 217 ? -13.018 -0.691 -0.854 1.00 88.56 217 ARG A C 1
ATOM 1652 O O . ARG A 1 217 ? -13.201 -1.776 -1.377 1.00 88.56 217 ARG A O 1
ATOM 1659 N N . HIS A 1 218 ? -11.857 -0.370 -0.318 1.00 88.12 218 HIS A N 1
ATOM 1660 C CA . HIS A 1 218 ? -10.798 -1.348 -0.140 1.00 88.12 218 HIS A CA 1
ATOM 1661 C C . HIS A 1 218 ? -9.973 -1.009 1.091 1.00 88.12 218 HIS A C 1
ATOM 1663 O O . HIS A 1 218 ? -9.988 0.120 1.583 1.00 88.12 218 HIS A O 1
ATOM 1669 N N . VAL A 1 219 ? -9.256 -2.006 1.595 1.00 88.56 219 VAL A N 1
ATOM 1670 C CA . VAL A 1 219 ? -8.278 -1.822 2.662 1.00 88.56 219 VAL A CA 1
ATOM 1671 C C . VAL A 1 219 ? -7.109 -0.973 2.165 1.00 88.56 219 VAL A C 1
ATOM 1673 O O . VAL A 1 219 ? -6.723 -1.038 0.994 1.00 88.56 219 VAL A O 1
ATOM 1676 N N . LEU A 1 220 ? -6.535 -0.192 3.071 1.00 88.44 220 LEU A N 1
ATOM 1677 C CA . LEU A 1 220 ? -5.380 0.656 2.797 1.00 88.44 220 LEU A CA 1
ATOM 1678 C C . LEU A 1 220 ? -4.073 -0.025 3.228 1.00 88.44 220 LEU A C 1
ATOM 1680 O O . LEU A 1 220 ? -4.062 -0.839 4.155 1.00 88.44 220 LEU A O 1
ATOM 1684 N N . ASN A 1 221 ? -2.956 0.310 2.583 1.00 82.88 221 ASN A N 1
ATOM 1685 C CA . ASN A 1 221 ? -1.645 -0.154 3.044 1.00 82.88 221 ASN A CA 1
ATOM 1686 C C . ASN A 1 221 ? -1.194 0.612 4.291 1.00 82.88 221 ASN A C 1
ATOM 1688 O O . ASN A 1 221 ? -1.353 1.830 4.364 1.00 82.88 221 ASN A O 1
ATOM 1692 N N . TYR A 1 222 ? -0.566 -0.112 5.213 1.00 82.94 222 TYR A N 1
ATOM 1693 C CA . TYR A 1 222 ? 0.197 0.426 6.331 1.00 82.94 222 TYR A CA 1
ATOM 1694 C C . TYR A 1 222 ? 1.610 -0.172 6.311 1.00 82.94 222 TYR A C 1
ATOM 1696 O O . TYR A 1 222 ? 1.771 -1.395 6.264 1.00 82.94 222 TYR A O 1
ATOM 1704 N N . VAL A 1 223 ? 2.620 0.699 6.350 1.00 76.94 223 VAL A N 1
ATOM 1705 C CA . VAL A 1 223 ? 4.035 0.325 6.475 1.00 76.94 223 VAL A CA 1
ATOM 1706 C C . VAL A 1 223 ? 4.505 0.614 7.900 1.00 76.94 223 VAL A C 1
ATOM 1708 O O . VAL A 1 223 ? 4.385 1.747 8.366 1.00 76.94 223 VAL A O 1
ATOM 1711 N N . SER A 1 224 ? 5.020 -0.391 8.610 1.00 73.56 224 SER A N 1
ATOM 1712 C CA . SER A 1 224 ? 5.484 -0.235 10.001 1.00 73.56 224 SER A CA 1
ATOM 1713 C C . SER A 1 224 ? 6.984 0.065 10.092 1.00 73.56 224 SER A C 1
ATOM 1715 O O . SER A 1 224 ? 7.729 -0.182 9.150 1.00 73.56 224 SER A O 1
ATOM 1717 N N . GLN A 1 225 ? 7.462 0.576 11.231 1.00 69.88 225 GLN A N 1
ATOM 1718 C CA . GLN A 1 225 ? 8.906 0.698 11.480 1.00 69.88 225 GLN A CA 1
ATOM 1719 C C . GLN A 1 225 ? 9.517 -0.679 11.749 1.00 69.88 225 GLN A C 1
ATOM 1721 O O . GLN A 1 225 ? 8.973 -1.467 12.526 1.00 69.88 225 GLN A O 1
ATOM 1726 N N . SER A 1 226 ? 10.685 -0.952 11.158 1.00 61.94 226 SER A N 1
ATOM 1727 C CA . SER A 1 226 ? 11.299 -2.282 11.205 1.00 61.94 226 SER A CA 1
ATOM 1728 C C . SER A 1 226 ? 11.552 -2.838 12.615 1.00 61.94 226 SER A C 1
ATOM 1730 O O . SER A 1 226 ? 11.622 -4.047 12.793 1.00 61.94 226 SER A O 1
ATOM 1732 N N . TYR A 1 227 ? 11.693 -1.999 13.640 1.00 60.41 227 TYR A N 1
ATOM 1733 C CA . TYR A 1 227 ? 12.222 -2.399 14.951 1.00 60.41 227 TYR A CA 1
ATOM 1734 C C . TYR A 1 227 ? 11.203 -2.993 15.950 1.00 60.41 227 TYR A C 1
ATOM 1736 O O . TYR A 1 227 ? 11.604 -3.303 17.066 1.00 60.41 227 TYR A O 1
ATOM 1744 N N . ASP A 1 228 ? 9.921 -3.178 15.601 1.00 57.41 228 ASP A N 1
ATOM 1745 C CA . ASP A 1 228 ? 8.905 -3.716 16.543 1.00 57.41 228 ASP A CA 1
ATOM 1746 C C . ASP A 1 228 ? 7.936 -4.752 15.956 1.00 57.41 228 ASP A C 1
ATOM 1748 O O . ASP A 1 228 ? 6.943 -5.137 16.576 1.00 57.41 228 ASP A O 1
ATOM 1752 N N . MET A 1 229 ? 8.226 -5.273 14.770 1.00 66.50 229 MET A N 1
ATOM 1753 C CA . MET A 1 229 ? 7.470 -6.427 14.299 1.00 66.50 229 MET A CA 1
ATOM 1754 C C . MET A 1 229 ? 7.924 -7.690 15.018 1.00 66.50 229 MET A C 1
ATOM 1756 O O . MET A 1 229 ? 9.112 -7.878 15.299 1.00 66.50 229 MET A O 1
ATOM 1760 N N . CYS A 1 230 ? 6.986 -8.604 15.230 1.00 68.38 230 CYS A N 1
ATOM 1761 C CA . CYS A 1 230 ? 7.402 -9.982 15.402 1.00 68.38 230 CYS A CA 1
ATOM 1762 C C . CYS A 1 230 ? 7.887 -10.517 14.058 1.00 68.38 230 CYS A C 1
ATOM 1764 O O . CYS A 1 230 ? 7.334 -10.190 13.006 1.00 68.38 230 CYS A O 1
ATOM 1766 N N . ALA A 1 231 ? 8.842 -11.441 14.101 1.00 70.12 231 ALA A N 1
ATOM 1767 C CA . ALA A 1 231 ? 9.045 -12.391 13.015 1.00 70.12 231 ALA A CA 1
ATOM 1768 C C . ALA A 1 231 ? 7.871 -13.388 13.012 1.00 70.12 231 ALA A C 1
ATOM 1770 O O . ALA A 1 231 ? 8.035 -14.554 13.351 1.00 70.12 231 ALA A O 1
ATOM 1771 N N . CYS A 1 232 ? 6.652 -12.903 12.780 1.00 75.00 232 CYS A N 1
ATOM 1772 C CA . CYS A 1 232 ? 5.435 -13.696 12.722 1.00 75.00 232 CYS A CA 1
ATOM 1773 C C . CYS A 1 232 ? 4.406 -13.028 11.815 1.00 75.00 232 CYS A C 1
ATOM 1775 O O . CYS A 1 232 ? 4.403 -11.807 11.630 1.00 75.00 232 CYS A O 1
ATOM 1777 N N . PHE A 1 233 ? 3.537 -13.840 11.232 1.00 80.94 233 PHE A N 1
ATOM 1778 C CA . PHE A 1 233 ? 2.622 -13.395 10.194 1.00 80.94 233 PHE A CA 1
ATOM 1779 C C . PHE A 1 233 ? 1.243 -14.017 10.367 1.00 80.94 233 PHE A C 1
ATOM 1781 O O . PHE A 1 233 ? 1.057 -15.042 11.026 1.00 80.94 233 PHE A O 1
ATOM 1788 N N . VAL A 1 234 ? 0.264 -13.333 9.791 1.00 84.94 234 VAL A N 1
ATOM 1789 C CA . VAL A 1 234 ? -1.123 -13.769 9.679 1.00 84.94 234 VAL A CA 1
ATOM 1790 C C . VAL A 1 234 ? -1.577 -13.524 8.250 1.00 84.94 234 VAL A C 1
ATOM 1792 O O . VAL A 1 234 ? -1.157 -12.557 7.615 1.00 84.94 234 VAL A O 1
ATOM 1795 N N . TYR A 1 235 ? -2.467 -14.375 7.743 1.00 81.94 235 TYR A N 1
ATOM 1796 C CA . TYR A 1 235 ? -3.047 -14.188 6.415 1.00 81.94 235 TYR A CA 1
ATOM 1797 C C . TYR A 1 235 ? -3.565 -12.742 6.236 1.00 81.94 235 TYR A C 1
ATOM 1799 O O . TYR A 1 235 ? -4.286 -12.252 7.115 1.00 81.94 235 TYR A O 1
ATOM 1807 N N . PRO A 1 236 ? -3.234 -12.059 5.121 1.00 79.50 236 PRO A N 1
ATOM 1808 C CA . PRO A 1 236 ? -2.704 -12.595 3.862 1.00 79.50 236 PRO A CA 1
ATOM 1809 C C . PRO A 1 236 ? -1.180 -12.723 3.775 1.00 79.50 236 PRO A C 1
ATOM 1811 O O . PRO A 1 236 ? -0.693 -13.145 2.729 1.00 79.50 236 PRO A O 1
ATOM 1814 N N . ALA A 1 237 ? -0.427 -12.382 4.823 1.00 79.00 237 ALA A N 1
ATOM 1815 C CA . ALA A 1 237 ? 1.014 -12.595 4.815 1.00 79.00 237 ALA A CA 1
ATOM 1816 C C . ALA A 1 237 ? 1.361 -14.088 4.806 1.00 79.00 237 ALA A C 1
ATOM 1818 O O . ALA A 1 237 ? 0.673 -14.895 5.437 1.00 79.00 237 ALA A O 1
ATOM 1819 N N . VAL A 1 238 ? 2.403 -14.453 4.050 1.00 70.38 238 VAL A N 1
ATOM 1820 C CA . VAL A 1 238 ? 2.770 -15.854 3.785 1.00 70.38 238 VAL A CA 1
ATOM 1821 C C . VAL A 1 238 ? 4.201 -16.177 4.240 1.00 70.38 238 VAL A C 1
ATOM 1823 O O . VAL A 1 238 ? 5.115 -15.399 3.959 1.00 70.38 238 VAL A O 1
ATOM 1826 N N . PRO A 1 239 ? 4.437 -17.350 4.866 1.00 57.25 239 PRO A N 1
ATOM 1827 C CA . PRO A 1 239 ? 5.715 -17.690 5.501 1.00 57.25 239 PRO A CA 1
ATOM 1828 C C . PRO A 1 239 ? 6.926 -17.595 4.577 1.00 57.25 239 PRO A C 1
ATOM 1830 O O . PRO A 1 239 ? 7.986 -17.153 5.001 1.00 57.25 239 PRO A O 1
ATOM 1833 N N . ALA A 1 240 ? 6.765 -18.017 3.319 1.00 56.62 240 ALA A N 1
ATOM 1834 C CA . ALA A 1 240 ? 7.851 -18.076 2.343 1.00 56.62 240 ALA A CA 1
ATOM 1835 C C . ALA A 1 240 ? 8.450 -16.693 2.051 1.00 56.62 240 ALA A C 1
ATOM 1837 O O . ALA A 1 240 ? 9.657 -16.574 1.876 1.00 56.62 240 ALA A O 1
ATOM 1838 N N . VAL A 1 241 ? 7.620 -15.648 2.063 1.00 58.66 241 VAL A N 1
ATOM 1839 C CA . VAL A 1 241 ? 8.084 -14.270 1.879 1.00 58.66 241 VAL A CA 1
ATOM 1840 C C . VAL A 1 241 ? 8.721 -13.748 3.163 1.00 58.66 241 VAL A C 1
ATOM 1842 O O . VAL A 1 241 ? 9.759 -13.098 3.123 1.00 58.66 241 VAL A O 1
ATOM 1845 N N . VAL A 1 242 ? 8.140 -14.079 4.318 1.00 55.72 242 VAL A N 1
ATOM 1846 C CA . VAL A 1 242 ? 8.623 -13.613 5.623 1.00 55.72 242 VAL A CA 1
ATOM 1847 C C . VAL A 1 242 ? 9.967 -14.238 6.006 1.00 55.72 242 VAL A C 1
ATOM 1849 O O . VAL A 1 242 ? 10.816 -13.550 6.560 1.00 55.72 242 VAL A O 1
ATOM 1852 N N . ASP A 1 243 ? 10.201 -15.514 5.696 1.00 53.94 243 ASP A N 1
ATOM 1853 C CA . ASP A 1 243 ? 11.488 -16.188 5.925 1.00 53.94 243 ASP A CA 1
ATOM 1854 C C . ASP A 1 243 ? 12.618 -15.557 5.089 1.00 53.94 243 ASP A C 1
ATOM 1856 O O . ASP A 1 243 ? 13.703 -15.275 5.596 1.00 53.94 243 ASP A O 1
ATOM 1860 N N . GLU A 1 244 ? 12.362 -15.234 3.822 1.00 55.88 244 GLU A N 1
ATOM 1861 C CA . GLU A 1 244 ? 13.343 -14.558 2.963 1.00 55.88 244 GLU A CA 1
ATOM 1862 C C . GLU A 1 244 ? 13.591 -13.107 3.370 1.00 55.88 244 GLU A C 1
ATOM 1864 O O . GLU A 1 244 ? 14.745 -12.671 3.448 1.00 55.88 244 GLU A O 1
ATOM 1869 N N . TYR A 1 245 ? 12.522 -12.393 3.720 1.00 54.50 245 TYR A N 1
ATOM 1870 C CA . TYR A 1 245 ? 12.595 -11.050 4.277 1.00 54.50 245 TYR A CA 1
ATOM 1871 C C . TYR A 1 245 ? 13.414 -11.037 5.583 1.00 54.50 245 TYR A C 1
ATOM 1873 O O . TYR A 1 245 ? 14.293 -10.195 5.779 1.00 54.50 245 TYR A O 1
ATOM 1881 N N . ASN A 1 246 ? 13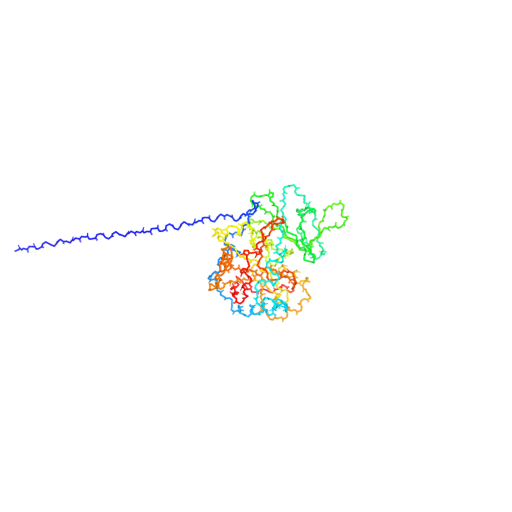.221 -12.043 6.445 1.00 53.50 246 ASN A N 1
ATOM 1882 C CA . ASN A 1 246 ? 13.940 -12.188 7.711 1.00 53.50 246 ASN A CA 1
ATOM 1883 C C . ASN A 1 246 ? 15.390 -12.667 7.554 1.00 53.50 246 ASN A C 1
ATOM 1885 O O . ASN A 1 246 ? 16.227 -12.297 8.376 1.00 53.50 246 ASN A O 1
ATOM 1889 N N . LYS A 1 247 ? 15.739 -13.416 6.499 1.00 53.12 247 LYS A N 1
ATOM 1890 C CA . LYS A 1 247 ? 17.143 -13.754 6.181 1.00 53.12 247 LYS A CA 1
ATOM 1891 C C . LYS A 1 247 ? 17.966 -12.510 5.831 1.00 53.12 247 LYS A C 1
ATOM 1893 O O . LYS A 1 247 ? 19.137 -12.436 6.205 1.00 53.12 247 LYS A O 1
ATOM 1898 N N . GLY A 1 248 ? 17.355 -11.515 5.182 1.00 45.53 248 GLY A N 1
ATOM 1899 C CA . GLY A 1 248 ? 17.942 -10.184 4.981 1.00 45.53 248 GLY A CA 1
ATOM 1900 C C . GLY A 1 248 ? 17.901 -9.307 6.241 1.00 45.53 248 GLY A C 1
ATOM 1901 O O . GLY A 1 248 ? 18.871 -8.611 6.547 1.00 45.53 248 GLY A O 1
ATOM 1902 N N . ALA A 1 249 ? 16.816 -9.393 7.018 1.00 46.12 249 ALA A N 1
ATOM 1903 C CA . ALA A 1 249 ? 16.608 -8.634 8.253 1.00 46.12 249 ALA A CA 1
ATOM 1904 C C . ALA A 1 249 ? 17.243 -9.264 9.512 1.00 46.12 249 ALA A C 1
ATOM 1906 O O . ALA A 1 249 ? 17.058 -8.738 10.610 1.00 46.12 249 ALA A O 1
ATOM 1907 N N . ALA A 1 250 ? 18.046 -10.330 9.376 1.00 37.44 250 ALA A N 1
ATOM 1908 C CA . ALA A 1 250 ? 18.674 -11.122 10.450 1.00 37.44 250 ALA A CA 1
ATOM 1909 C C . ALA A 1 250 ? 19.624 -10.345 11.396 1.00 37.44 250 ALA A C 1
ATOM 1911 O O . ALA A 1 250 ? 20.319 -10.932 12.224 1.00 37.44 250 ALA A O 1
ATOM 1912 N N . ARG A 1 251 ? 19.670 -9.014 11.296 1.00 44.12 251 ARG A N 1
ATOM 1913 C CA . ARG A 1 251 ? 20.344 -8.112 12.241 1.00 44.12 251 ARG A CA 1
ATOM 1914 C C . ARG A 1 251 ? 19.385 -7.318 13.119 1.00 44.12 251 ARG A C 1
ATOM 1916 O O . ARG A 1 251 ? 19.844 -6.484 13.895 1.00 44.12 251 ARG A O 1
ATOM 1923 N N . ASN A 1 252 ? 18.081 -7.549 13.018 1.00 41.31 252 ASN A N 1
ATOM 1924 C CA . ASN A 1 252 ? 17.122 -6.851 13.849 1.00 41.31 252 ASN A CA 1
ATOM 1925 C C . ASN A 1 252 ? 16.937 -7.607 15.171 1.00 41.31 252 ASN A C 1
ATOM 1927 O O . ASN A 1 252 ? 16.092 -8.488 15.314 1.00 41.31 252 ASN A O 1
ATOM 1931 N N . THR A 1 253 ? 17.765 -7.263 16.156 1.00 38.69 253 THR A N 1
ATOM 1932 C CA . THR A 1 253 ? 17.803 -7.828 17.519 1.00 38.69 253 THR A CA 1
ATOM 1933 C C . THR A 1 253 ? 16.503 -7.659 18.322 1.00 38.69 253 THR A C 1
ATOM 1935 O O . THR A 1 253 ? 16.447 -8.048 19.485 1.00 38.69 253 THR A O 1
ATOM 1938 N N . TYR A 1 254 ? 15.452 -7.092 17.725 1.00 41.50 254 TYR A N 1
ATOM 1939 C CA . TYR A 1 254 ? 14.161 -6.812 18.355 1.00 41.50 254 TYR A CA 1
ATOM 1940 C C . TYR A 1 254 ? 13.092 -7.894 18.118 1.00 41.50 254 TYR A C 1
ATOM 1942 O O . TYR A 1 254 ? 12.032 -7.845 18.740 1.00 41.50 254 TYR A O 1
ATOM 1950 N N . ALA A 1 255 ? 13.401 -8.943 17.343 1.00 46.41 255 ALA A N 1
ATOM 1951 C CA . ALA A 1 255 ? 12.590 -10.168 17.247 1.00 46.41 255 ALA A CA 1
ATOM 1952 C C . ALA A 1 255 ? 12.554 -11.004 18.555 1.00 46.41 255 ALA A C 1
ATOM 1954 O O . ALA A 1 255 ? 12.077 -12.135 18.565 1.00 46.41 255 ALA A O 1
ATOM 1955 N N . LEU A 1 256 ? 13.084 -10.466 19.659 1.00 43.56 256 LEU A N 1
ATOM 1956 C CA . LEU A 1 256 ? 13.150 -11.107 20.976 1.00 43.56 256 LEU A CA 1
ATOM 1957 C C . LEU A 1 256 ? 11.947 -10.790 21.876 1.00 43.56 256 LEU A C 1
ATOM 1959 O O . LEU A 1 256 ? 11.852 -11.326 22.981 1.00 43.56 256 LEU A O 1
ATOM 1963 N N . SER A 1 257 ? 11.038 -9.914 21.441 1.00 52.53 257 SER A N 1
ATOM 1964 C CA . SER A 1 257 ? 9.802 -9.661 22.179 1.00 52.53 257 SER A CA 1
ATOM 1965 C C . SER A 1 257 ? 8.810 -10.814 21.972 1.00 52.53 257 SER A C 1
ATOM 1967 O O . SER A 1 257 ? 8.688 -11.334 20.865 1.00 52.53 257 SER A O 1
ATOM 1969 N N . PRO A 1 258 ? 8.069 -11.226 23.014 1.00 59.78 258 PRO A N 1
ATOM 1970 C CA . PRO A 1 258 ? 7.038 -12.250 22.886 1.00 59.78 258 PRO A CA 1
ATOM 1971 C C . PRO A 1 258 ? 6.026 -11.946 21.757 1.00 59.78 258 PRO A C 1
ATOM 1973 O O . PRO A 1 258 ? 5.458 -10.851 21.697 1.00 59.78 258 PRO A O 1
ATOM 1976 N N . HIS A 1 259 ? 5.771 -12.926 20.876 1.00 64.69 259 HIS A N 1
ATOM 1977 C CA . HIS A 1 259 ? 4.846 -12.821 19.726 1.00 64.69 259 HIS A CA 1
ATOM 1978 C C . HIS A 1 259 ? 3.413 -12.385 20.098 1.00 64.69 259 HIS A C 1
ATOM 1980 O O . HIS A 1 259 ? 2.632 -11.943 19.248 1.00 64.69 259 HIS A O 1
ATOM 1986 N N . ASP A 1 260 ? 3.031 -12.526 21.368 1.00 67.81 260 ASP A N 1
ATOM 1987 C CA . ASP A 1 260 ? 1.732 -12.114 21.895 1.00 67.81 260 ASP A CA 1
ATOM 1988 C C . ASP A 1 260 ? 1.601 -10.590 22.059 1.00 67.81 260 ASP A C 1
ATOM 1990 O O . ASP A 1 260 ? 0.475 -10.113 22.237 1.00 67.81 260 ASP A O 1
ATOM 1994 N N . ARG A 1 261 ? 2.708 -9.835 21.965 1.00 75.50 261 ARG A N 1
ATOM 1995 C CA . ARG A 1 261 ? 2.741 -8.377 22.168 1.00 75.50 261 ARG A CA 1
ATOM 1996 C C . ARG A 1 261 ? 2.986 -7.550 20.915 1.00 75.50 261 ARG A C 1
ATOM 1998 O O . ARG A 1 261 ? 2.538 -6.416 20.894 1.00 75.50 261 ARG A O 1
ATOM 2005 N N . GLN A 1 262 ? 3.666 -8.082 19.906 1.00 80.44 262 GLN A N 1
ATOM 2006 C CA . GLN A 1 262 ? 4.026 -7.331 18.693 1.00 80.44 262 GLN A CA 1
ATOM 2007 C C . GLN A 1 262 ? 2.961 -7.445 17.605 1.00 80.44 262 GLN A C 1
ATOM 2009 O O . GLN A 1 262 ? 2.211 -8.414 17.576 1.00 80.44 262 GLN A O 1
ATOM 2014 N N . LEU A 1 263 ? 2.869 -6.495 16.681 1.00 84.38 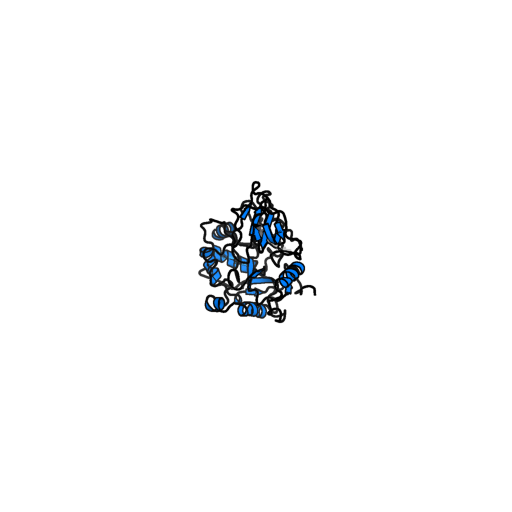263 LEU A N 1
ATOM 2015 C CA . LEU A 1 263 ? 1.926 -6.598 15.564 1.00 84.38 263 LEU A CA 1
ATOM 2016 C C . LEU A 1 263 ? 2.446 -7.601 14.503 1.00 84.38 263 LEU A C 1
ATOM 2018 O O . LEU A 1 263 ? 3.563 -7.414 14.021 1.00 84.38 263 LEU A O 1
ATOM 2022 N N . PRO A 1 264 ? 1.683 -8.650 14.122 1.00 84.94 264 PRO A N 1
ATOM 2023 C CA . PRO A 1 264 ? 2.112 -9.569 13.074 1.00 84.94 264 PRO A CA 1
ATOM 2024 C C . PRO A 1 264 ? 1.979 -8.941 11.691 1.00 84.94 264 PRO A C 1
ATOM 2026 O O . PRO A 1 264 ? 1.064 -8.156 11.430 1.00 84.94 264 PRO A O 1
ATOM 2029 N N . GLN A 1 265 ? 2.865 -9.334 10.784 1.00 82.69 265 GLN A N 1
ATOM 2030 C CA . GLN A 1 265 ? 2.756 -8.973 9.373 1.00 82.69 265 GLN A CA 1
ATOM 2031 C C . GLN A 1 265 ? 1.432 -9.500 8.799 1.00 82.69 265 GLN A C 1
ATOM 2033 O O . GLN A 1 265 ? 0.990 -10.595 9.149 1.00 82.69 265 GLN A O 1
ATOM 2038 N N . GLY A 1 266 ? 0.762 -8.702 7.965 1.00 84.94 266 GLY A N 1
ATOM 2039 C CA . GLY A 1 266 ? -0.593 -8.987 7.479 1.00 84.94 266 GLY A CA 1
ATOM 2040 C C . GLY A 1 266 ? -1.721 -8.648 8.463 1.00 84.94 266 GLY A C 1
ATOM 2041 O O . GLY A 1 266 ? -2.893 -8.733 8.089 1.00 84.94 266 GLY A O 1
ATOM 2042 N N . ALA A 1 267 ? -1.416 -8.221 9.699 1.00 89.94 267 ALA A N 1
ATOM 2043 C CA . ALA A 1 267 ? -2.439 -7.773 10.643 1.00 89.94 267 ALA A CA 1
ATOM 2044 C C . ALA A 1 267 ? -3.243 -6.602 10.081 1.00 89.94 267 ALA A C 1
ATOM 2046 O O . ALA A 1 267 ? -2.706 -5.717 9.417 1.00 89.94 267 ALA A O 1
ATOM 2047 N N . ARG A 1 268 ? -4.533 -6.565 10.414 1.00 92.06 268 ARG A N 1
ATOM 2048 C CA . ARG A 1 268 ? -5.455 -5.531 9.954 1.00 92.06 268 ARG A CA 1
ATOM 2049 C C . ARG A 1 268 ? -5.908 -4.663 11.123 1.00 92.06 268 ARG A C 1
ATOM 2051 O O . ARG A 1 268 ? -6.285 -5.172 12.178 1.00 92.06 268 ARG A O 1
ATOM 2058 N N . LEU A 1 269 ? -5.834 -3.353 10.928 1.00 93.81 269 LEU A N 1
ATOM 2059 C CA . LEU A 1 269 ? -6.197 -2.317 11.882 1.00 93.81 269 LEU A CA 1
ATOM 2060 C C . LEU A 1 269 ? -7.462 -1.619 11.385 1.00 93.81 269 LEU A C 1
ATOM 2062 O O . LEU A 1 269 ? -7.537 -1.202 10.230 1.00 93.81 269 LEU A O 1
ATOM 2066 N N . ARG A 1 270 ? -8.453 -1.475 12.260 1.00 96.12 270 ARG A N 1
ATOM 2067 C CA . ARG A 1 270 ? -9.735 -0.825 11.977 1.00 96.12 270 ARG A CA 1
ATOM 2068 C C . ARG A 1 270 ? -9.871 0.439 12.805 1.00 96.12 270 ARG A C 1
ATOM 2070 O O . ARG A 1 270 ? -9.727 0.370 14.023 1.00 96.12 270 ARG A O 1
ATOM 2077 N N . LEU A 1 271 ? -10.211 1.553 12.167 1.00 96.69 271 LEU A N 1
ATOM 2078 C CA . LEU A 1 271 ? -10.518 2.797 12.868 1.00 96.69 271 LEU A CA 1
ATOM 2079 C C . LEU A 1 271 ? -11.785 2.625 13.716 1.00 96.69 271 LEU A C 1
ATOM 2081 O O . LEU A 1 271 ? -12.768 2.028 13.269 1.00 96.69 271 LEU A O 1
ATOM 2085 N N . HIS A 1 272 ? -11.789 3.152 14.940 1.00 96.44 272 HIS A N 1
ATOM 2086 C CA . HIS A 1 272 ? -12.957 3.086 15.817 1.00 96.44 272 HIS A CA 1
ATOM 2087 C C . HIS A 1 272 ? -14.181 3.722 15.149 1.00 96.44 272 HIS A C 1
ATOM 2089 O O . HIS A 1 272 ? -14.115 4.822 14.598 1.00 96.44 272 HIS A O 1
ATOM 2095 N N . ALA A 1 273 ? -15.340 3.067 15.262 1.00 93.81 273 ALA A N 1
ATOM 2096 C CA . ALA A 1 273 ? -16.589 3.564 14.677 1.00 93.81 273 ALA A CA 1
ATOM 2097 C C . ALA A 1 273 ? -16.935 4.989 15.157 1.00 93.81 273 ALA A C 1
ATOM 2099 O O . ALA A 1 273 ? -17.405 5.820 14.374 1.00 93.81 273 ALA A O 1
ATOM 2100 N N . GLY A 1 274 ? -16.631 5.278 16.429 1.00 94.06 274 GLY A N 1
ATOM 2101 C CA . GLY A 1 274 ? -16.842 6.575 17.071 1.00 94.06 274 GLY A CA 1
ATOM 2102 C C . GLY A 1 274 ? -15.804 7.651 16.742 1.00 94.06 274 GLY A C 1
ATOM 2103 O O . GLY A 1 274 ? -15.988 8.786 17.174 1.00 94.06 274 GLY A O 1
ATOM 2104 N N . TYR A 1 275 ? -14.739 7.345 15.990 1.00 95.44 275 TYR A N 1
ATOM 2105 C CA . TYR A 1 275 ? -13.778 8.368 15.581 1.00 95.44 275 TYR A CA 1
ATOM 2106 C C . TYR A 1 275 ? -14.460 9.404 14.686 1.00 95.44 275 TYR A C 1
ATOM 2108 O O . TYR A 1 275 ? -15.125 9.062 13.702 1.00 95.44 275 TYR A O 1
ATOM 2116 N N . THR A 1 276 ? -14.273 10.680 14.999 1.00 90.69 276 THR A N 1
ATOM 2117 C CA . THR A 1 276 ? -14.776 11.783 14.181 1.00 90.69 276 THR A CA 1
ATOM 2118 C C . THR A 1 276 ? -13.749 12.897 14.129 1.00 90.69 276 THR A C 1
ATOM 2120 O O . THR A 1 276 ? -13.316 13.368 15.178 1.00 90.69 276 THR A O 1
ATOM 2123 N N . ASP A 1 277 ? -13.457 13.391 12.931 1.00 88.38 277 ASP A N 1
ATOM 2124 C CA . ASP A 1 277 ? -12.767 14.660 12.732 1.00 88.38 277 ASP A CA 1
ATOM 2125 C C . ASP A 1 277 ? -13.756 15.649 12.108 1.00 88.38 277 ASP A C 1
ATOM 2127 O O . ASP A 1 277 ? -14.162 15.519 10.952 1.00 88.38 277 ASP A O 1
ATOM 2131 N N . ARG A 1 278 ? -14.189 16.635 12.902 1.00 88.25 278 ARG A N 1
ATOM 2132 C CA . ARG A 1 278 ? -15.154 17.656 12.458 1.00 88.25 278 ARG A CA 1
ATOM 2133 C C . ARG A 1 278 ? -14.555 18.640 11.454 1.00 88.25 278 ARG A C 1
ATOM 2135 O O . ARG A 1 278 ? -15.305 19.333 10.776 1.00 88.25 278 ARG A O 1
ATOM 2142 N N . THR A 1 279 ? -13.230 18.704 11.373 1.00 87.81 279 THR A N 1
ATOM 2143 C CA . THR A 1 279 ? -12.492 19.599 10.477 1.00 87.81 279 THR A CA 1
ATOM 2144 C C . THR A 1 279 ? -12.090 18.919 9.168 1.00 87.81 279 THR A C 1
ATOM 2146 O O . THR A 1 279 ? -11.588 19.582 8.263 1.00 87.81 279 THR A O 1
ATOM 2149 N N . ALA A 1 280 ? -12.349 17.613 9.040 1.00 88.31 280 ALA A N 1
ATOM 2150 C CA . ALA A 1 280 ? -12.049 16.834 7.849 1.00 88.31 280 ALA A CA 1
ATOM 2151 C C . ALA A 1 280 ? -12.667 17.438 6.574 1.00 88.31 280 ALA A C 1
ATOM 2153 O O . ALA A 1 280 ? -13.821 17.873 6.557 1.00 88.31 280 ALA A O 1
ATOM 2154 N N . SER A 1 281 ? -11.921 17.396 5.469 1.00 86.44 281 SER A N 1
ATOM 2155 C CA . SER A 1 281 ? -12.445 17.643 4.119 1.00 86.44 281 SER A CA 1
ATOM 2156 C C . SER A 1 281 ? -13.418 16.528 3.689 1.00 86.44 281 SER A C 1
ATOM 2158 O O . SER A 1 281 ? -13.581 15.519 4.381 1.00 86.44 281 SER A O 1
ATOM 2160 N N . VAL A 1 282 ? -14.084 16.680 2.538 1.00 87.12 282 VAL A N 1
ATOM 2161 C CA . VAL A 1 282 ? -14.920 15.601 1.971 1.00 87.12 282 VAL A CA 1
ATOM 2162 C C . VAL A 1 282 ? -14.064 14.372 1.649 1.00 87.12 282 VAL A C 1
ATOM 2164 O O . VAL A 1 282 ? -14.383 13.283 2.120 1.00 87.12 282 VAL A O 1
ATOM 2167 N N . ALA A 1 283 ? -12.952 14.560 0.930 1.00 83.31 283 ALA A N 1
ATOM 2168 C CA . ALA A 1 283 ? -12.025 13.484 0.580 1.00 83.31 283 ALA A CA 1
ATOM 2169 C C . ALA A 1 283 ? -11.494 12.764 1.827 1.00 83.31 283 ALA A C 1
ATOM 2171 O O . ALA A 1 283 ? -11.524 11.539 1.910 1.00 83.31 283 ALA A O 1
ATOM 2172 N N . CYS A 1 284 ? -11.115 13.528 2.852 1.00 86.38 284 CYS A N 1
ATOM 2173 C CA . CYS A 1 284 ? -10.709 12.974 4.131 1.00 86.38 284 CYS A CA 1
ATOM 2174 C C . CYS A 1 284 ? -11.783 12.086 4.765 1.00 86.38 284 CYS A C 1
ATOM 2176 O O . CYS A 1 284 ? -11.489 10.973 5.193 1.00 86.38 284 CYS A O 1
ATOM 2178 N N . ARG A 1 285 ? -13.034 12.563 4.836 1.00 90.12 285 ARG A N 1
ATOM 2179 C CA . ARG A 1 285 ? -14.128 11.782 5.426 1.00 90.12 285 ARG A CA 1
ATOM 2180 C C . ARG A 1 285 ? -14.317 10.450 4.714 1.00 90.12 285 ARG A C 1
ATOM 2182 O O . ARG A 1 285 ? -14.576 9.466 5.391 1.00 90.12 285 ARG A O 1
ATOM 2189 N N . VAL A 1 286 ? -14.149 10.413 3.394 1.00 90.50 286 VAL A N 1
ATOM 2190 C CA . VAL A 1 286 ? -14.207 9.168 2.620 1.00 90.50 286 VAL A CA 1
ATOM 2191 C C . VAL A 1 286 ? -13.068 8.216 2.993 1.00 90.50 286 VAL A C 1
ATOM 2193 O O . VAL A 1 286 ? -13.312 7.024 3.156 1.00 90.50 286 VAL A O 1
ATOM 2196 N N . VAL A 1 287 ? -11.844 8.716 3.189 1.00 88.81 287 VAL A N 1
ATOM 2197 C CA . VAL A 1 287 ? -10.725 7.875 3.654 1.00 88.81 287 VAL A CA 1
ATOM 2198 C C . VAL A 1 287 ? -10.956 7.375 5.083 1.00 88.81 287 VAL A C 1
ATOM 2200 O O . VAL A 1 287 ? -10.757 6.196 5.363 1.00 88.81 287 VAL A O 1
ATOM 2203 N N . LEU A 1 288 ? -11.425 8.240 5.988 1.00 93.06 288 LEU A N 1
ATOM 2204 C CA . LEU A 1 288 ? -11.783 7.854 7.357 1.00 93.06 288 LEU A CA 1
ATOM 2205 C C . LEU A 1 288 ? -12.903 6.804 7.377 1.00 93.06 288 LEU A C 1
ATOM 2207 O O . LEU A 1 288 ? -12.861 5.878 8.182 1.00 93.06 288 LEU A O 1
ATOM 2211 N N . ASP A 1 289 ? -13.888 6.925 6.490 1.00 94.12 289 ASP A N 1
ATOM 2212 C CA . ASP A 1 289 ? -14.955 5.938 6.323 1.00 94.12 289 ASP A CA 1
ATOM 2213 C C . ASP A 1 289 ? -14.399 4.597 5.820 1.00 94.12 289 ASP A C 1
ATOM 2215 O O . ASP A 1 289 ? -14.664 3.548 6.412 1.00 94.12 289 ASP A O 1
ATOM 2219 N N . ALA A 1 290 ? -13.509 4.626 4.824 1.00 92.81 290 ALA A N 1
ATOM 2220 C CA . ALA A 1 290 ? -12.818 3.432 4.349 1.00 92.81 290 ALA A CA 1
ATOM 2221 C C . ALA A 1 290 ? -11.988 2.756 5.452 1.00 92.81 290 ALA A C 1
ATOM 2223 O O . ALA A 1 290 ? -11.991 1.533 5.561 1.00 92.81 290 ALA A O 1
ATOM 2224 N N . LEU A 1 291 ? -11.344 3.516 6.340 1.00 94.62 291 LEU A N 1
ATOM 2225 C CA . LEU A 1 291 ? -10.624 2.967 7.495 1.00 94.62 291 LEU A CA 1
ATOM 2226 C C . LEU A 1 291 ? -11.543 2.333 8.557 1.00 94.62 291 LEU A C 1
ATOM 2228 O O . LEU A 1 291 ? -11.102 1.453 9.300 1.00 94.62 291 LEU A O 1
ATOM 2232 N N . LYS A 1 292 ? -12.810 2.750 8.651 1.00 95.88 292 LYS A N 1
ATOM 2233 C CA . LYS A 1 292 ? -13.803 2.113 9.537 1.00 95.88 292 LYS A CA 1
ATOM 2234 C C . LYS A 1 292 ? -14.342 0.821 8.936 1.00 95.88 292 LYS A C 1
ATOM 2236 O O . LYS A 1 292 ? -14.458 -0.178 9.644 1.00 95.88 292 LYS A O 1
ATOM 2241 N N . HIS A 1 293 ? -14.639 0.850 7.639 1.00 94.44 293 HIS A N 1
ATOM 2242 C CA . HIS A 1 293 ? -15.244 -0.270 6.924 1.00 94.44 293 HIS A CA 1
ATOM 2243 C C . HIS A 1 293 ? -14.229 -1.326 6.510 1.00 94.44 293 HIS A C 1
ATOM 2245 O O . HIS A 1 293 ? -14.465 -2.507 6.704 1.00 94.44 293 HIS A O 1
ATOM 2251 N N . TYR A 1 294 ? -13.083 -0.929 5.974 1.00 93.00 294 TYR A N 1
ATOM 2252 C CA . TYR A 1 294 ? -12.077 -1.835 5.425 1.00 93.00 294 TYR A CA 1
ATOM 2253 C C . TYR A 1 294 ? -10.758 -1.762 6.192 1.00 93.00 294 TYR A C 1
ATOM 2255 O O . TYR A 1 294 ? -10.006 -2.731 6.176 1.00 93.00 294 TYR A O 1
ATOM 2263 N N . GLY A 1 295 ? -10.472 -0.680 6.910 1.00 93.00 295 GLY A N 1
ATOM 2264 C CA . GLY A 1 295 ? -9.246 -0.561 7.698 1.00 93.00 295 GLY A CA 1
ATOM 2265 C C . GLY A 1 295 ? -7.982 -0.418 6.857 1.00 93.00 295 GLY A C 1
ATOM 2266 O O . GLY A 1 295 ? -8.018 -0.125 5.663 1.00 93.00 295 GLY A O 1
ATOM 2267 N N . MET A 1 296 ? -6.852 -0.646 7.511 1.00 91.12 296 MET A N 1
ATOM 2268 C CA . MET A 1 296 ? -5.530 -0.728 6.901 1.00 91.12 296 MET A CA 1
ATOM 2269 C C . MET A 1 296 ? -4.854 -2.031 7.311 1.00 91.12 296 MET A C 1
ATOM 2271 O O . MET A 1 296 ? -5.194 -2.591 8.353 1.00 91.12 296 MET A O 1
ATOM 2275 N N . PHE A 1 297 ? -3.912 -2.536 6.525 1.00 87.69 297 PHE A N 1
ATOM 2276 C CA . PHE A 1 297 ? -3.193 -3.759 6.872 1.00 87.69 297 PHE A CA 1
ATOM 2277 C C . PHE A 1 297 ? -1.682 -3.557 6.831 1.00 87.69 297 PHE A C 1
ATOM 2279 O O . PHE A 1 297 ? -1.165 -2.806 6.006 1.00 87.69 297 PHE A O 1
ATOM 2286 N N . PHE A 1 298 ? -0.985 -4.242 7.733 1.00 85.19 298 PHE A N 1
ATOM 2287 C CA . PHE A 1 298 ? 0.467 -4.242 7.813 1.00 85.19 298 PHE A CA 1
ATOM 2288 C C . PHE A 1 298 ? 1.032 -4.971 6.594 1.00 85.19 298 PHE A C 1
ATOM 2290 O O . PHE A 1 298 ? 1.068 -6.202 6.542 1.00 85.19 298 PHE A O 1
ATOM 2297 N N . ARG A 1 299 ? 1.424 -4.179 5.599 1.00 80.94 299 ARG A N 1
ATOM 2298 C CA . ARG A 1 299 ? 1.865 -4.633 4.283 1.00 80.94 299 ARG A CA 1
ATOM 2299 C C . ARG A 1 299 ? 3.348 -4.936 4.226 1.00 80.94 299 ARG A C 1
ATOM 2301 O O . ARG A 1 299 ? 3.748 -5.841 3.502 1.00 80.94 299 ARG A O 1
ATOM 2308 N N . ASP A 1 300 ? 4.125 -4.113 4.908 1.00 75.12 300 ASP A N 1
ATOM 2309 C CA . ASP A 1 300 ? 5.569 -4.039 4.758 1.00 75.12 300 ASP A CA 1
ATOM 2310 C C . ASP A 1 300 ? 6.168 -3.249 5.915 1.00 75.12 300 ASP A C 1
ATOM 2312 O O . ASP A 1 300 ? 5.441 -2.582 6.662 1.00 75.12 300 ASP A O 1
ATOM 2316 N N . ASN A 1 301 ? 7.482 -3.282 6.050 1.00 70.31 301 ASN A N 1
ATOM 2317 C CA . ASN A 1 301 ? 8.199 -2.499 7.033 1.00 70.31 301 ASN A CA 1
ATOM 2318 C C . ASN A 1 301 ? 9.317 -1.674 6.412 1.00 70.31 301 ASN A C 1
ATOM 2320 O O . ASN A 1 301 ? 10.084 -2.148 5.586 1.00 70.31 301 ASN A O 1
ATOM 2324 N N . GLY A 1 302 ? 9.423 -0.437 6.880 1.00 64.69 302 GLY A N 1
ATOM 2325 C CA . GLY A 1 302 ? 10.403 0.532 6.422 1.00 64.69 302 GLY A CA 1
ATOM 2326 C C . GLY A 1 302 ? 11.423 0.874 7.501 1.00 64.69 302 GLY A C 1
ATOM 2327 O O . GLY A 1 302 ? 11.228 0.649 8.705 1.00 64.69 302 GLY A O 1
ATOM 2328 N N . SER A 1 303 ? 12.530 1.470 7.063 1.00 58.41 303 SER A N 1
ATOM 2329 C CA . SER A 1 303 ? 13.486 2.089 7.979 1.00 58.41 303 SER A CA 1
ATOM 2330 C C . SER A 1 303 ? 12.851 3.285 8.709 1.00 58.41 303 SER A C 1
ATOM 2332 O O . SER A 1 303 ? 11.853 3.852 8.269 1.00 58.41 303 SER A O 1
ATOM 2334 N N . ALA A 1 304 ? 13.424 3.684 9.848 1.00 49.81 304 ALA A N 1
ATOM 2335 C CA . ALA A 1 304 ? 12.879 4.760 10.682 1.00 49.81 304 ALA A CA 1
ATOM 2336 C C . ALA A 1 304 ? 12.894 6.161 10.037 1.00 49.81 304 ALA A C 1
ATOM 2338 O O . ALA A 1 304 ? 12.419 7.090 10.684 1.00 49.81 304 ALA A O 1
ATOM 2339 N N . TYR A 1 305 ? 13.470 6.337 8.844 1.00 41.94 305 TYR A N 1
ATOM 2340 C CA . TYR A 1 305 ? 13.812 7.661 8.325 1.00 41.94 305 TYR A CA 1
ATOM 2341 C C . TYR A 1 305 ? 12.873 8.202 7.241 1.00 41.94 305 TYR A C 1
ATOM 2343 O O . TYR A 1 305 ? 12.545 9.382 7.336 1.00 41.94 305 TYR A O 1
ATOM 2351 N N . ASP A 1 306 ? 12.388 7.385 6.297 1.00 48.28 306 ASP A N 1
ATOM 2352 C CA . ASP A 1 306 ? 11.795 7.949 5.069 1.00 48.28 306 ASP A CA 1
ATOM 2353 C C . ASP A 1 306 ? 10.351 7.480 4.745 1.00 48.28 306 ASP A C 1
ATOM 2355 O O . ASP A 1 306 ? 9.580 8.279 4.223 1.00 48.28 306 ASP A O 1
ATOM 2359 N N . ASP A 1 307 ? 9.904 6.287 5.178 1.00 50.19 307 ASP A N 1
ATOM 2360 C CA . ASP A 1 307 ? 8.630 5.695 4.682 1.00 50.19 307 ASP A CA 1
ATOM 2361 C C . ASP A 1 307 ? 7.715 5.084 5.751 1.00 50.19 307 ASP A C 1
ATOM 2363 O O . ASP A 1 307 ? 6.706 4.426 5.482 1.00 50.19 307 ASP A O 1
ATOM 2367 N N . SER A 1 308 ? 8.081 5.258 7.014 1.00 49.81 308 SER A N 1
ATOM 2368 C CA . SER A 1 308 ? 7.411 4.539 8.086 1.00 49.81 308 SER A CA 1
ATOM 2369 C C . SER A 1 308 ? 6.140 5.230 8.579 1.00 49.81 308 SER A C 1
ATOM 2371 O O . SER A 1 308 ? 6.106 6.443 8.780 1.00 49.81 308 SER A O 1
ATOM 2373 N N . ASN A 1 309 ? 5.117 4.420 8.853 1.00 50.34 309 ASN A N 1
ATOM 2374 C CA . ASN A 1 309 ? 3.784 4.829 9.274 1.00 50.34 309 ASN A CA 1
ATOM 2375 C C . ASN A 1 309 ? 3.038 5.642 8.222 1.00 50.34 309 ASN A C 1
ATOM 2377 O O . ASN A 1 309 ? 2.573 6.714 8.533 1.00 50.34 309 ASN A O 1
ATOM 2381 N N . VAL A 1 310 ? 2.908 5.188 6.979 1.00 59.91 310 VAL A N 1
ATOM 2382 C CA . VAL A 1 310 ? 2.151 5.940 5.961 1.00 59.91 310 VAL A CA 1
ATOM 2383 C C . VAL A 1 310 ? 0.902 5.161 5.558 1.00 59.91 310 VAL A C 1
ATOM 2385 O O . VAL A 1 310 ? 0.975 3.975 5.231 1.00 59.91 310 VAL A O 1
ATOM 2388 N N . ILE A 1 311 ? -0.257 5.831 5.585 1.00 63.66 311 ILE A N 1
ATOM 2389 C CA . ILE A 1 311 ? -1.404 5.409 4.777 1.00 63.66 311 ILE A CA 1
ATOM 2390 C C . ILE A 1 311 ? -1.072 5.815 3.353 1.00 63.66 311 ILE A C 1
ATOM 2392 O O . ILE A 1 311 ? -0.927 6.987 3.055 1.00 63.66 311 ILE A O 1
ATOM 2396 N N . ASN A 1 312 ? -0.916 4.845 2.477 1.00 67.88 312 ASN A N 1
ATOM 2397 C CA . ASN A 1 312 ? -0.279 5.057 1.186 1.00 67.88 312 ASN A CA 1
ATOM 2398 C C . ASN A 1 312 ? -1.208 5.670 0.124 1.00 67.88 312 ASN A C 1
ATOM 2400 O O . ASN A 1 312 ? -2.292 5.148 -0.155 1.00 67.88 312 ASN A O 1
ATOM 2404 N N . THR A 1 313 ? -0.749 6.751 -0.512 1.00 63.22 313 THR A N 1
ATOM 2405 C CA . THR A 1 313 ? -1.400 7.390 -1.667 1.00 63.22 313 THR A CA 1
ATOM 2406 C C . THR A 1 313 ? -0.482 7.380 -2.877 1.00 63.22 313 THR A C 1
ATOM 2408 O O . THR A 1 313 ? 0.729 7.551 -2.748 1.00 63.22 313 THR A O 1
ATOM 2411 N N . LEU A 1 314 ? -1.067 7.246 -4.059 1.00 61.75 314 LEU A N 1
ATOM 2412 C CA . LEU A 1 314 ? -0.362 7.309 -5.328 1.00 61.75 314 LEU A CA 1
ATOM 2413 C C . LEU A 1 314 ? -0.372 8.706 -5.916 1.00 61.75 314 LEU A C 1
ATOM 2415 O O . LEU A 1 314 ? -1.372 9.421 -5.840 1.00 61.75 314 LEU A O 1
ATOM 2419 N N . ASN A 1 315 ? 0.723 9.041 -6.594 1.00 57.81 315 ASN A N 1
ATOM 2420 C CA . ASN A 1 315 ? 0.749 10.167 -7.509 1.00 57.81 315 ASN A CA 1
ATOM 2421 C C . ASN A 1 315 ? 1.369 9.784 -8.841 1.00 57.81 315 ASN A C 1
ATOM 2423 O O . ASN A 1 315 ? 2.218 8.899 -8.944 1.00 57.81 315 ASN A O 1
ATOM 2427 N N . TYR A 1 316 ? 0.946 10.516 -9.859 1.00 52.59 316 TYR A N 1
ATOM 2428 C CA . TYR A 1 316 ? 1.577 10.489 -11.158 1.00 52.59 316 TYR A CA 1
ATOM 2429 C C . TYR A 1 316 ? 2.838 11.368 -11.125 1.00 52.59 316 TYR A C 1
ATOM 2431 O O . TYR A 1 316 ? 2.775 12.489 -10.603 1.00 52.59 316 TYR A O 1
ATOM 2439 N N . PRO A 1 317 ? 3.970 10.934 -11.708 1.00 47.41 317 PRO A N 1
ATOM 2440 C CA . PRO A 1 317 ? 5.075 11.848 -11.954 1.00 47.41 317 PRO A CA 1
ATOM 2441 C C . PRO A 1 317 ? 4.572 13.020 -12.814 1.00 47.41 317 PRO A C 1
ATOM 2443 O O . PRO A 1 317 ? 4.201 12.824 -13.968 1.00 47.41 317 PRO A O 1
ATOM 2446 N N . ASN A 1 318 ? 4.572 14.237 -12.251 1.00 45.34 318 ASN A N 1
ATOM 2447 C CA . ASN A 1 318 ? 4.057 15.501 -12.822 1.00 45.34 318 ASN A CA 1
ATOM 2448 C C . ASN A 1 318 ? 2.565 15.827 -12.605 1.00 45.34 318 ASN A C 1
ATOM 2450 O O . ASN A 1 318 ? 2.040 16.722 -13.270 1.00 45.34 318 ASN A O 1
ATOM 2454 N N . SER A 1 319 ? 1.865 15.167 -11.681 1.00 50.56 319 SER A N 1
ATOM 2455 C CA . SER A 1 319 ? 0.551 15.662 -11.245 1.00 50.56 319 SER A CA 1
ATOM 2456 C C . SER A 1 319 ? 0.714 16.898 -10.346 1.00 50.56 319 SER A C 1
ATOM 2458 O O . SER A 1 319 ? 1.516 16.908 -9.413 1.00 50.56 319 SER A O 1
ATOM 2460 N N . THR A 1 320 ? -0.050 17.956 -10.636 1.00 46.91 320 THR A N 1
ATOM 2461 C CA . THR A 1 320 ? -0.095 19.195 -9.838 1.00 46.91 320 THR A CA 1
ATOM 2462 C C . THR A 1 320 ? -1.008 19.088 -8.617 1.00 46.91 320 THR A C 1
ATOM 2464 O O . THR A 1 320 ? -1.086 20.033 -7.830 1.00 46.91 320 THR A O 1
ATOM 2467 N N . ARG A 1 321 ? -1.709 17.960 -8.438 1.00 51.41 321 ARG A N 1
ATOM 2468 C CA . ARG A 1 321 ? -2.522 17.720 -7.246 1.00 51.41 321 ARG A CA 1
ATOM 2469 C C . ARG A 1 321 ? -1.633 17.191 -6.136 1.00 51.41 321 ARG A C 1
ATOM 2471 O O . ARG A 1 321 ? -1.208 16.039 -6.154 1.00 51.41 321 ARG A O 1
ATOM 2478 N N . SER A 1 322 ? -1.396 18.028 -5.135 1.00 49.19 322 SER A N 1
ATOM 2479 C CA . SER A 1 322 ? -0.878 17.563 -3.860 1.00 49.19 322 SER A CA 1
ATOM 2480 C C . SER A 1 322 ? -2.019 16.903 -3.079 1.00 49.19 322 SER A C 1
ATOM 2482 O O . SER A 1 322 ? -2.789 17.557 -2.376 1.00 49.19 322 SER A O 1
ATOM 2484 N N . SER A 1 323 ? -2.127 15.577 -3.190 1.00 55.94 323 SER A N 1
ATOM 2485 C CA . SER A 1 323 ? -2.976 14.746 -2.317 1.00 55.94 323 SER A CA 1
ATOM 2486 C C . SER A 1 323 ? -2.743 15.037 -0.826 1.00 55.94 323 SER A C 1
ATOM 2488 O O . SER A 1 323 ? -3.636 14.836 -0.005 1.00 55.94 323 SER A O 1
ATOM 2490 N N . SER A 1 324 ? -1.578 15.592 -0.477 1.00 57.66 324 SER A N 1
ATOM 2491 C CA . SER A 1 324 ? -1.234 16.011 0.876 1.00 57.66 324 SER A CA 1
ATOM 2492 C C . SER A 1 324 ? -2.207 17.040 1.455 1.00 57.66 324 SER A C 1
ATOM 2494 O O . SER A 1 324 ? -2.588 16.905 2.614 1.00 57.66 324 SER A O 1
ATOM 2496 N N . ALA A 1 325 ? -2.684 18.025 0.681 1.00 65.12 325 ALA A N 1
ATOM 2497 C CA . ALA A 1 325 ? -3.570 19.076 1.192 1.00 65.12 325 ALA A CA 1
ATOM 2498 C C . ALA A 1 325 ? -4.963 18.551 1.571 1.00 65.12 325 ALA A C 1
ATOM 2500 O O . ALA A 1 325 ? -5.503 18.938 2.618 1.00 65.12 325 ALA A O 1
ATOM 2501 N N . ASP A 1 326 ? -5.513 17.670 0.734 1.00 67.75 326 ASP A N 1
ATOM 2502 C CA . ASP A 1 326 ? -6.843 17.075 0.898 1.00 67.75 326 ASP A CA 1
ATOM 2503 C C . ASP A 1 326 ? -6.876 16.027 2.015 1.00 67.75 326 ASP A C 1
ATOM 2505 O O . ASP A 1 326 ? -7.922 15.820 2.641 1.00 67.75 326 ASP A O 1
ATOM 2509 N N . LEU A 1 327 ? -5.719 15.428 2.308 1.00 75.81 327 LEU A N 1
ATOM 2510 C CA . LEU A 1 327 ? -5.536 14.374 3.302 1.00 75.81 327 LEU A CA 1
ATOM 2511 C C . LEU A 1 327 ? -4.862 14.842 4.596 1.00 75.81 327 LEU A C 1
ATOM 2513 O O . LEU A 1 327 ? -4.601 14.027 5.478 1.00 75.81 327 LEU A O 1
ATOM 2517 N N . ARG A 1 328 ? -4.660 16.156 4.779 1.00 75.88 328 ARG A N 1
ATOM 2518 C CA . ARG A 1 328 ? -4.058 16.729 6.001 1.00 75.88 328 ARG A CA 1
ATOM 2519 C C . ARG A 1 328 ? -4.721 16.273 7.300 1.00 75.88 328 ARG A C 1
ATOM 2521 O O . ARG A 1 328 ? -4.049 16.150 8.315 1.00 75.88 328 ARG A O 1
ATOM 2528 N N . CYS A 1 329 ? -6.025 16.016 7.284 1.00 79.31 329 CYS A N 1
ATOM 2529 C CA . CYS A 1 329 ? -6.754 15.517 8.451 1.00 79.31 329 CYS A CA 1
ATOM 2530 C C . CYS A 1 329 ? -6.195 14.191 8.998 1.00 79.31 329 CYS A C 1
ATOM 2532 O O . CYS A 1 329 ? -6.328 13.906 10.183 1.00 79.31 329 CYS A O 1
ATOM 2534 N N . LEU A 1 330 ? -5.554 13.373 8.155 1.00 81.31 330 LEU A N 1
ATOM 2535 C CA . LEU A 1 330 ? -5.043 12.069 8.548 1.00 81.31 330 LEU A CA 1
ATOM 2536 C C . LEU A 1 330 ? -3.853 12.230 9.513 1.00 81.31 330 LEU A C 1
ATOM 2538 O O . LEU A 1 330 ? -3.563 11.310 10.269 1.00 81.31 330 LEU A O 1
ATOM 2542 N N . HIS A 1 331 ? -3.246 13.425 9.604 1.00 78.19 331 HIS A N 1
ATOM 2543 C CA . HIS A 1 331 ? -2.279 13.771 10.657 1.00 78.19 331 HIS A CA 1
ATOM 2544 C C . HIS A 1 331 ? -2.884 13.797 12.063 1.00 78.19 331 HIS A C 1
ATOM 2546 O O . HIS A 1 331 ? -2.139 13.777 13.046 1.00 78.19 331 HIS A O 1
ATOM 2552 N N . ASN A 1 332 ? -4.212 13.838 12.180 1.00 83.12 332 ASN A N 1
ATOM 2553 C CA . ASN A 1 332 ? -4.913 13.745 13.457 1.00 83.12 332 ASN A CA 1
ATOM 2554 C C . ASN A 1 332 ? -5.147 12.295 13.888 1.00 83.12 332 ASN A C 1
ATOM 2556 O O . ASN A 1 332 ? -5.511 12.073 15.040 1.00 83.12 332 ASN A O 1
ATOM 2560 N N . LEU A 1 333 ? -4.947 11.314 13.001 1.00 86.19 333 LEU A N 1
ATOM 2561 C CA . LEU A 1 333 ? -5.099 9.908 13.353 1.00 86.19 333 LEU A CA 1
ATOM 2562 C C . LEU A 1 333 ? -3.978 9.466 14.282 1.00 86.19 333 LEU A C 1
ATOM 2564 O O . LEU A 1 333 ? -2.800 9.784 14.084 1.00 86.19 333 LEU A O 1
ATOM 2568 N N . ARG A 1 334 ? -4.355 8.693 15.292 1.00 87.50 334 ARG A N 1
ATOM 2569 C CA . ARG A 1 334 ? -3.448 8.054 16.236 1.00 87.50 334 ARG A CA 1
ATOM 2570 C C . ARG A 1 334 ? -3.630 6.552 16.175 1.00 87.50 334 ARG A C 1
ATOM 2572 O O . ARG A 1 334 ? -4.746 6.085 15.990 1.00 87.50 334 ARG A O 1
ATOM 2579 N N . PHE A 1 335 ? -2.573 5.773 16.397 1.00 86.94 335 PHE A N 1
ATOM 2580 C CA . PHE A 1 335 ? -2.708 4.310 16.467 1.00 86.94 335 PHE A CA 1
ATOM 2581 C C . PHE A 1 335 ? -3.708 3.874 17.544 1.00 86.94 335 PHE A C 1
ATOM 2583 O O . PHE A 1 335 ? -4.388 2.867 17.390 1.00 86.94 335 PHE A O 1
ATOM 2590 N N . THR A 1 336 ? -3.849 4.665 18.609 1.00 91.38 336 THR A N 1
ATOM 2591 C CA . THR A 1 336 ? -4.839 4.449 19.672 1.00 91.38 336 THR A CA 1
ATOM 2592 C C . THR A 1 336 ? -6.291 4.627 19.229 1.00 91.38 336 THR A C 1
ATOM 2594 O O . THR A 1 336 ? -7.179 4.216 19.969 1.00 91.38 336 THR A O 1
ATOM 2597 N N . ASP A 1 337 ? -6.536 5.205 18.051 1.00 94.75 337 ASP A N 1
ATOM 2598 C CA . ASP A 1 337 ? -7.866 5.299 17.438 1.00 94.75 337 ASP A CA 1
ATOM 2599 C C . ASP A 1 337 ? -8.245 4.010 16.688 1.00 94.75 337 ASP A C 1
ATOM 2601 O O . ASP A 1 337 ? -9.324 3.926 16.100 1.00 94.75 337 ASP A O 1
ATOM 2605 N N . PHE A 1 338 ? -7.361 3.008 16.669 1.00 95.38 338 PHE A N 1
ATOM 2606 C CA . PHE A 1 338 ? -7.555 1.758 15.949 1.00 95.38 338 PHE A CA 1
ATOM 2607 C C . PHE A 1 338 ? -7.673 0.566 16.894 1.00 95.38 338 PHE A C 1
ATOM 2609 O O . PHE A 1 338 ? -7.117 0.535 17.993 1.00 95.38 338 PHE A O 1
ATOM 2616 N N . ASP A 1 339 ? -8.365 -0.458 16.407 1.00 96.38 339 ASP A N 1
ATOM 2617 C CA . ASP A 1 339 ? -8.308 -1.813 16.935 1.00 96.38 339 ASP A CA 1
ATOM 2618 C C . ASP A 1 339 ? -7.605 -2.732 15.938 1.00 96.38 339 ASP A C 1
ATOM 2620 O O . ASP A 1 339 ? -7.863 -2.665 14.736 1.00 96.38 339 ASP A O 1
ATOM 2624 N N . VAL A 1 340 ? -6.799 -3.671 16.432 1.00 94.19 340 VAL A N 1
ATOM 2625 C CA . VAL A 1 340 ? -6.430 -4.854 15.650 1.00 94.19 340 VAL A CA 1
ATOM 2626 C C . VAL A 1 340 ? -7.659 -5.754 15.562 1.00 94.19 340 VAL A C 1
ATOM 2628 O O . VAL A 1 340 ? -8.224 -6.145 16.589 1.00 94.19 340 VAL A O 1
ATOM 2631 N N . VAL A 1 341 ? -8.095 -6.086 14.347 1.00 94.44 341 VAL A N 1
ATOM 2632 C CA . VAL A 1 341 ? -9.188 -7.049 14.161 1.00 94.44 341 VAL A CA 1
ATOM 2633 C C . VAL A 1 341 ? -8.669 -8.472 14.296 1.00 94.44 341 VAL A C 1
ATOM 2635 O O . VAL A 1 341 ? -7.510 -8.767 14.000 1.00 94.44 341 VAL A O 1
ATOM 2638 N N . LYS A 1 342 ? -9.536 -9.372 14.758 1.00 91.62 342 LYS A N 1
ATOM 2639 C CA . LYS A 1 342 ? -9.210 -10.787 14.908 1.00 91.62 342 LYS A CA 1
ATOM 2640 C C . LYS A 1 342 ? -8.714 -11.350 13.577 1.00 91.62 342 LYS A C 1
ATOM 2642 O O . LYS A 1 342 ? -9.338 -11.156 12.536 1.00 91.62 342 LYS A O 1
ATOM 2647 N N . PHE A 1 343 ? -7.607 -12.073 13.645 1.00 84.75 343 PHE A N 1
ATOM 2648 C CA . PHE A 1 343 ? -6.971 -12.666 12.480 1.00 84.75 343 PHE A CA 1
ATOM 2649 C C . PHE A 1 343 ? -7.867 -13.724 11.829 1.00 84.75 343 PHE A C 1
ATOM 2651 O O . PHE A 1 343 ? -8.582 -14.461 12.513 1.00 84.75 343 PHE A O 1
ATOM 2658 N N . ALA A 1 344 ? -7.801 -13.806 10.499 1.00 73.25 344 ALA A N 1
ATOM 2659 C CA . ALA A 1 344 ? -8.513 -14.814 9.714 1.00 73.25 344 ALA A CA 1
ATOM 2660 C C . ALA A 1 344 ? -7.927 -16.233 9.885 1.00 73.25 344 ALA A C 1
ATOM 2662 O O . ALA A 1 344 ? -8.538 -17.205 9.449 1.00 73.25 344 ALA A O 1
ATOM 2663 N N . GLY A 1 345 ? -6.767 -16.354 10.539 1.00 75.31 345 GLY A N 1
ATOM 2664 C CA . GLY A 1 345 ? -6.059 -17.604 10.799 1.00 75.31 345 GLY A CA 1
ATOM 2665 C C . GLY A 1 345 ? -5.163 -17.512 12.040 1.00 75.31 345 GLY A C 1
ATOM 2666 O O . GLY A 1 345 ? -5.172 -16.485 12.729 1.00 75.31 345 GLY A O 1
ATOM 2667 N N . PRO A 1 346 ? -4.421 -18.584 12.366 1.00 73.88 346 PRO A N 1
ATOM 2668 C CA . PRO A 1 346 ? -3.438 -18.549 13.440 1.00 73.88 346 PRO A CA 1
ATOM 2669 C C . PRO A 1 346 ? -2.315 -17.553 13.125 1.00 73.88 346 PRO A C 1
ATOM 2671 O O . PRO A 1 346 ? -2.071 -17.207 11.973 1.00 73.88 346 PRO A O 1
ATOM 2674 N N . ILE A 1 347 ? -1.627 -17.102 14.174 1.00 74.69 347 ILE A N 1
ATOM 2675 C CA . ILE A 1 347 ? -0.318 -16.472 14.015 1.00 74.69 347 ILE A CA 1
ATOM 2676 C C . ILE A 1 347 ? 0.674 -17.592 13.747 1.00 74.69 347 ILE A C 1
ATOM 2678 O O . ILE A 1 347 ? 0.768 -18.534 14.537 1.00 74.69 347 ILE A O 1
ATOM 2682 N N . GLU A 1 348 ? 1.410 -17.470 12.659 1.00 72.19 348 GLU A N 1
ATOM 2683 C CA . GLU A 1 348 ? 2.418 -18.435 12.255 1.00 72.19 348 GLU A CA 1
ATOM 2684 C C . GLU A 1 348 ? 3.816 -17.831 12.431 1.00 72.19 348 GLU A C 1
ATOM 2686 O O . GLU A 1 348 ? 4.033 -16.629 12.244 1.00 72.19 348 GLU A O 1
ATOM 2691 N N . ALA A 1 349 ? 4.760 -18.674 12.846 1.00 62.69 349 ALA A N 1
ATOM 2692 C CA . ALA A 1 349 ? 6.178 -18.346 12.873 1.00 62.69 349 ALA A CA 1
ATOM 2693 C C . ALA A 1 349 ? 6.827 -18.792 11.550 1.00 62.69 349 ALA A C 1
ATOM 2695 O O . ALA A 1 349 ? 6.323 -19.722 10.913 1.00 62.69 349 ALA A O 1
ATOM 2696 N N . PRO A 1 350 ? 7.937 -18.163 11.126 1.00 58.41 350 PRO A N 1
ATOM 2697 C CA . PRO A 1 350 ? 8.725 -18.640 10.002 1.00 58.41 350 PRO A CA 1
ATOM 2698 C C . PRO A 1 350 ? 9.104 -20.114 10.204 1.00 58.41 350 PRO A C 1
ATOM 2700 O O . PRO A 1 350 ? 9.351 -20.522 11.345 1.00 58.41 350 PRO A O 1
ATOM 2703 N N . PRO A 1 351 ? 9.145 -20.923 9.133 1.00 55.66 351 PRO A N 1
ATOM 2704 C CA . PRO A 1 351 ? 9.708 -22.263 9.214 1.00 55.66 351 PRO A CA 1
ATOM 2705 C C . PRO A 1 351 ? 11.152 -22.189 9.738 1.00 55.66 351 PRO A C 1
ATOM 2707 O O . PRO A 1 351 ? 11.907 -21.299 9.355 1.00 55.66 351 PRO A O 1
ATOM 2710 N N . SER A 1 352 ? 11.490 -23.098 10.657 1.00 48.72 352 SER A N 1
ATOM 2711 C CA . SER A 1 352 ? 12.794 -23.176 11.331 1.00 48.72 352 SER A CA 1
ATOM 2712 C C . SER A 1 352 ? 13.939 -23.574 10.414 1.00 48.72 352 SER A C 1
ATOM 2714 O O . SER A 1 352 ? 13.701 -24.513 9.614 1.00 48.72 352 SER A O 1
#

pLDDT: mean 74.62, std 17.02, range [33.75, 97.0]

Secondary structure (DSSP, 8-state):
---------------------------PPPEETTEE--PPTTSGGG---TTPPBPTTHHHHHHHHHHHS-HHHHHHSTTBSS-TT-S-STT-SEEPEEE-TTSPEEEEEESSTT-------EE--TTS---STTT--EEEEEGGGTTSPEEEEEES-EE-TT-SS-EEEESEEEEEETTT------TT-SSTTS--SGGGSBPHHHHHHHHTTPPP-SPEEEEEEGGGEEEEE-TTS-HHHHHHHHHHSTT-TTTTS-TTTSEEET-EEEE-TT---TT--HHHHHHHHHHHHT-EEEEEEE-TTTSTT-B-BEE-TT----HHHHTGGGGG-BGGGEEEBPPSS--BPPP-